Protein AF-A0A251X3G8-F1 (afdb_monomer_lite)

Structure (mmCIF, N/CA/C/O backbone):
data_AF-A0A251X3G8-F1
#
_entry.id   AF-A0A251X3G8-F1
#
loop_
_atom_site.group_PDB
_atom_site.id
_atom_site.type_symbol
_atom_site.label_atom_id
_atom_site.label_alt_id
_atom_site.label_comp_id
_atom_site.label_asym_id
_atom_site.label_entity_id
_atom_site.label_seq_id
_atom_site.pdbx_PDB_ins_code
_atom_site.Cartn_x
_atom_site.Cartn_y
_atom_site.Cartn_z
_atom_site.occupancy
_atom_site.B_iso_or_equiv
_atom_site.auth_seq_id
_atom_site.auth_comp_id
_atom_site.auth_asym_id
_atom_site.auth_atom_id
_atom_site.pdbx_PDB_model_num
ATOM 1 N N . MET A 1 1 ? -28.192 14.149 19.653 1.00 46.62 1 MET A N 1
ATOM 2 C CA . MET A 1 1 ? -27.818 12.976 18.834 1.00 46.62 1 MET A CA 1
ATOM 3 C C . MET A 1 1 ? -26.310 12.870 18.850 1.00 46.62 1 MET A C 1
ATOM 5 O O . MET A 1 1 ? -25.638 13.743 18.317 1.00 46.62 1 MET A O 1
ATOM 9 N N . GLU A 1 2 ? -25.787 11.869 19.544 1.00 50.50 2 GLU A N 1
ATOM 10 C CA . GLU A 1 2 ? -24.354 11.599 19.616 1.00 50.50 2 GLU A CA 1
ATOM 11 C C . GLU A 1 2 ? -23.895 11.101 18.236 1.00 50.50 2 GLU A C 1
ATOM 13 O O . GLU A 1 2 ? -24.446 10.133 17.710 1.00 50.50 2 GLU A O 1
ATOM 18 N N . LYS A 1 3 ? -22.961 11.806 17.583 1.00 61.75 3 LYS A N 1
ATOM 19 C CA . LYS A 1 3 ? -22.391 11.337 16.313 1.00 61.75 3 LYS A CA 1
ATOM 20 C C . LYS A 1 3 ? -21.598 10.069 16.618 1.00 61.75 3 LYS A C 1
ATOM 22 O O . LYS A 1 3 ? -20.499 10.156 17.158 1.00 61.75 3 LYS A O 1
ATOM 27 N N . THR A 1 4 ? -22.133 8.902 16.266 1.00 71.25 4 THR A N 1
ATOM 28 C CA . THR A 1 4 ? -21.383 7.644 16.323 1.00 71.25 4 THR A CA 1
ATOM 29 C C . THR A 1 4 ? -20.088 7.806 15.539 1.00 71.25 4 THR A C 1
ATOM 31 O O . THR A 1 4 ? -20.107 8.083 14.336 1.00 71.25 4 THR A O 1
ATOM 34 N N . LYS A 1 5 ? -18.957 7.679 16.238 1.00 82.25 5 LYS A N 1
ATOM 35 C CA . LYS A 1 5 ? -17.623 7.793 15.650 1.00 82.25 5 LYS A CA 1
ATOM 36 C C . LYS A 1 5 ? -17.484 6.733 14.557 1.00 82.25 5 LYS A C 1
ATOM 38 O O . LYS A 1 5 ? -17.634 5.541 14.813 1.00 82.25 5 LYS A O 1
ATOM 43 N N . ARG A 1 6 ? -17.238 7.175 13.324 1.00 87.81 6 ARG A N 1
ATOM 44 C CA . ARG A 1 6 ? -17.075 6.287 12.167 1.00 87.81 6 ARG A CA 1
ATOM 45 C C . ARG A 1 6 ? -15.857 5.382 12.379 1.00 87.81 6 ARG A C 1
ATOM 47 O O . ARG A 1 6 ? -14.799 5.879 12.764 1.00 87.81 6 ARG A O 1
ATOM 54 N N . LYS A 1 7 ? -16.008 4.074 12.135 1.00 94.06 7 LYS A N 1
ATOM 55 C CA . LYS A 1 7 ? -14.902 3.107 12.227 1.00 94.06 7 LYS A CA 1
ATOM 56 C C . LYS A 1 7 ? -13.814 3.461 11.204 1.00 94.06 7 LYS A C 1
ATOM 58 O O . LYS A 1 7 ? -14.130 3.755 10.051 1.00 94.06 7 LYS A O 1
ATOM 63 N N . ILE A 1 8 ? -12.558 3.403 11.642 1.00 94.69 8 ILE A N 1
ATOM 64 C CA . ILE A 1 8 ? -11.366 3.474 10.792 1.00 94.69 8 ILE A CA 1
ATOM 65 C C . ILE A 1 8 ? -10.779 2.064 10.741 1.00 94.69 8 ILE A C 1
ATOM 67 O O . ILE A 1 8 ? -10.570 1.459 11.793 1.00 94.69 8 ILE A O 1
ATOM 71 N N . TYR A 1 9 ? -10.584 1.528 9.539 1.00 96.50 9 TYR A N 1
ATOM 72 C CA . TYR A 1 9 ? -9.976 0.214 9.332 1.00 96.50 9 TYR A CA 1
ATOM 73 C C . TYR A 1 9 ? -8.463 0.347 9.212 1.00 96.50 9 TYR A C 1
ATOM 75 O O . TYR A 1 9 ? -7.980 1.248 8.534 1.00 96.50 9 TYR A O 1
ATOM 83 N N . LYS A 1 10 ? -7.714 -0.565 9.822 1.00 95.69 10 LYS A N 1
ATOM 84 C CA . LYS A 1 10 ? -6.250 -0.553 9.820 1.00 95.69 10 LYS A CA 1
ATOM 85 C C . LYS A 1 10 ? -5.711 -1.625 8.886 1.00 95.69 10 LYS A C 1
ATOM 87 O O . LYS A 1 10 ? -5.880 -2.813 9.145 1.00 95.69 10 LYS A O 1
ATOM 92 N N . ILE A 1 11 ? -5.057 -1.219 7.805 1.00 96.31 11 ILE A N 1
ATOM 93 C CA . ILE A 1 11 ? -4.521 -2.128 6.792 1.00 96.31 11 ILE A CA 1
ATOM 94 C C . ILE A 1 11 ? -2.999 -2.046 6.775 1.00 96.31 11 ILE A C 1
ATOM 96 O O . ILE A 1 11 ? -2.424 -0.981 6.566 1.00 96.31 11 ILE A O 1
ATOM 100 N N . GLY A 1 12 ? -2.333 -3.183 6.957 1.00 93.94 12 GLY A N 1
ATOM 101 C CA . GLY A 1 12 ? -0.881 -3.264 6.823 1.00 93.94 12 GLY A CA 1
ATOM 102 C C . GLY A 1 12 ? -0.467 -3.489 5.374 1.00 93.94 12 GLY A C 1
ATOM 103 O O . GLY A 1 12 ? -0.918 -4.448 4.747 1.00 93.94 12 GLY A O 1
ATOM 104 N N . LEU A 1 13 ? 0.410 -2.632 4.855 1.00 94.25 13 LEU A N 1
ATOM 105 C CA . LEU A 1 13 ? 0.997 -2.746 3.526 1.00 94.25 13 LEU A CA 1
ATOM 106 C C . LEU A 1 13 ? 2.356 -3.442 3.606 1.00 94.25 13 LEU A C 1
ATOM 108 O O . LEU A 1 13 ? 3.315 -2.887 4.136 1.00 94.25 13 LEU A O 1
ATOM 112 N N . PHE A 1 14 ? 2.454 -4.641 3.041 1.00 90.44 14 PHE A N 1
ATOM 113 C CA . PHE A 1 14 ? 3.667 -5.455 3.052 1.00 90.44 14 PHE A CA 1
ATOM 114 C C . PHE A 1 14 ? 4.196 -5.685 1.646 1.00 90.44 14 PHE A C 1
ATOM 116 O O . PHE A 1 14 ? 3.456 -5.723 0.670 1.00 90.44 14 PHE A O 1
ATOM 123 N N . GLY A 1 15 ? 5.501 -5.887 1.534 1.00 88.94 15 GLY A N 1
ATOM 124 C CA . GLY A 1 15 ? 6.150 -6.215 0.273 1.00 88.94 15 GLY A CA 1
ATOM 125 C C . GLY A 1 15 ? 7.640 -5.943 0.352 1.00 88.94 15 GLY A C 1
ATOM 126 O O . GLY A 1 15 ? 8.086 -5.098 1.131 1.00 88.94 15 GLY A O 1
ATOM 127 N N . TYR A 1 16 ? 8.420 -6.646 -0.462 1.00 86.56 16 TYR A N 1
ATOM 128 C CA . TYR A 1 16 ? 9.868 -6.459 -0.500 1.00 86.56 16 TYR A CA 1
ATOM 129 C C . TYR A 1 16 ? 10.259 -5.042 -0.931 1.00 86.56 16 TYR A C 1
ATOM 131 O O . TYR A 1 16 ? 9.455 -4.271 -1.466 1.00 86.56 16 TYR A O 1
ATOM 139 N N . SER A 1 17 ? 11.518 -4.681 -0.676 1.00 84.19 17 SER A N 1
ATOM 140 C CA . SER A 1 17 ? 12.082 -3.468 -1.266 1.00 84.19 17 SER A CA 1
ATOM 141 C C . SER A 1 17 ? 11.954 -3.531 -2.789 1.00 84.19 17 SER A C 1
ATOM 143 O O . SER A 1 17 ? 12.119 -4.593 -3.387 1.00 84.19 17 SER A O 1
ATOM 145 N N . GLY A 1 18 ? 11.592 -2.405 -3.397 1.00 84.94 18 GLY A N 1
ATOM 146 C CA . GLY A 1 18 ? 11.339 -2.320 -4.831 1.00 84.94 18 GLY A CA 1
ATOM 147 C C . GLY A 1 18 ? 9.928 -2.712 -5.269 1.00 84.94 18 GLY A C 1
ATOM 148 O O . GLY A 1 18 ? 9.552 -2.301 -6.361 1.00 84.94 18 GLY A O 1
ATOM 149 N N . SER A 1 19 ? 9.093 -3.366 -4.446 1.00 88.00 19 SER A N 1
ATOM 150 C CA . SER A 1 19 ? 7.778 -3.873 -4.897 1.00 88.00 19 SER A CA 1
ATOM 151 C C . SER A 1 19 ? 6.750 -2.801 -5.288 1.00 88.00 19 SER A C 1
ATOM 153 O O . SER A 1 19 ? 5.670 -3.122 -5.782 1.00 88.00 19 SER A O 1
ATOM 155 N N . GLY A 1 20 ? 7.088 -1.522 -5.106 1.00 89.38 20 GLY A N 1
ATOM 156 C CA . GLY A 1 20 ? 6.273 -0.373 -5.495 1.00 89.38 20 GLY A CA 1
ATOM 157 C C . GLY A 1 20 ? 5.273 0.086 -4.434 1.00 89.38 20 GLY A C 1
ATOM 158 O O . GLY A 1 20 ? 4.323 0.776 -4.782 1.00 89.38 20 GLY A O 1
ATOM 159 N N . LYS A 1 21 ? 5.486 -0.257 -3.153 1.00 91.12 21 LYS A N 1
ATOM 160 C CA . LYS A 1 21 ? 4.671 0.233 -2.019 1.00 91.12 21 LYS A CA 1
ATOM 161 C C . LYS A 1 21 ? 4.553 1.753 -2.024 1.00 91.12 21 LYS A C 1
ATOM 163 O O . LYS A 1 21 ? 3.449 2.280 -2.112 1.00 91.12 21 LYS A O 1
ATOM 168 N N . SER A 1 22 ? 5.704 2.426 -2.040 1.00 90.31 22 SER A N 1
ATOM 169 C CA . SER A 1 22 ? 5.804 3.880 -2.111 1.00 90.31 22 SER A CA 1
ATOM 170 C C . SER A 1 22 ? 5.028 4.426 -3.309 1.00 90.31 22 SER A C 1
ATOM 172 O O . SER A 1 22 ? 4.178 5.285 -3.133 1.00 90.31 22 SER A O 1
ATOM 174 N N . CYS A 1 23 ? 5.210 3.850 -4.502 1.00 90.06 23 CYS A N 1
ATOM 175 C CA . CYS A 1 23 ? 4.489 4.270 -5.704 1.00 90.06 23 CYS A CA 1
ATOM 176 C C . CYS A 1 23 ? 2.966 4.112 -5.582 1.00 90.06 23 CYS A C 1
ATOM 178 O O . CYS A 1 23 ? 2.247 5.010 -6.002 1.00 90.06 23 CYS A O 1
ATOM 180 N N . ILE A 1 24 ? 2.459 3.009 -5.013 1.00 90.19 24 ILE A N 1
ATOM 181 C CA . ILE A 1 24 ? 1.011 2.808 -4.826 1.00 90.19 24 ILE A CA 1
ATOM 182 C C . ILE A 1 24 ? 0.440 3.822 -3.834 1.00 90.19 24 ILE A C 1
ATOM 184 O O . ILE A 1 24 ? -0.589 4.428 -4.124 1.00 90.19 24 ILE A O 1
ATOM 188 N N . LEU A 1 25 ? 1.104 4.029 -2.696 1.00 92.69 25 LEU A N 1
ATOM 189 C CA . LEU A 1 25 ? 0.686 5.013 -1.694 1.00 92.69 25 LEU A CA 1
ATOM 190 C C . LEU A 1 25 ? 0.661 6.420 -2.292 1.00 92.69 25 LEU A C 1
ATOM 192 O O . LEU A 1 25 ? -0.360 7.100 -2.236 1.00 92.69 25 LEU A O 1
ATOM 196 N N . THR A 1 26 ? 1.750 6.824 -2.949 1.00 91.38 26 THR A N 1
ATOM 197 C CA . THR A 1 26 ? 1.830 8.113 -3.639 1.00 91.38 26 THR A CA 1
ATOM 198 C C . THR A 1 26 ? 0.736 8.244 -4.678 1.00 91.38 26 THR A C 1
ATOM 200 O O . THR A 1 26 ? 0.026 9.245 -4.681 1.00 91.38 26 THR A O 1
ATOM 203 N N . ALA A 1 27 ? 0.534 7.218 -5.506 1.00 88.69 27 ALA A N 1
ATOM 204 C CA . ALA A 1 27 ? -0.517 7.241 -6.500 1.00 88.69 27 ALA A CA 1
ATOM 205 C C . ALA A 1 27 ? -1.873 7.488 -5.832 1.00 88.69 27 ALA A C 1
ATOM 207 O O . ALA A 1 27 ? -2.634 8.303 -6.350 1.00 88.69 27 ALA A O 1
ATOM 208 N N . LEU A 1 28 ? -2.214 6.768 -4.755 1.00 90.62 28 LEU A N 1
ATOM 209 C CA . LEU A 1 28 ? -3.504 6.904 -4.061 1.00 90.62 28 LEU A CA 1
ATOM 210 C C . LEU A 1 28 ? -3.708 8.312 -3.488 1.00 90.62 28 LEU A C 1
ATOM 212 O O . LEU A 1 28 ? -4.844 8.769 -3.416 1.00 90.62 28 LEU A O 1
ATOM 216 N N . GLY A 1 29 ? -2.623 8.993 -3.114 1.00 90.81 29 GLY A N 1
ATOM 217 C CA . GLY A 1 29 ? -2.649 10.374 -2.632 1.00 90.81 29 GLY A CA 1
ATOM 218 C C . GLY A 1 29 ? -2.746 11.446 -3.714 1.00 90.81 29 GLY A C 1
ATOM 219 O O . GLY A 1 29 ? -3.070 12.591 -3.405 1.00 90.81 29 GLY A O 1
ATOM 220 N N . MET A 1 30 ? -2.480 11.109 -4.977 1.00 89.94 30 MET A N 1
ATOM 221 C CA . MET A 1 30 ? -2.533 12.079 -6.071 1.00 89.94 30 MET A CA 1
ATOM 222 C C . MET A 1 30 ? -3.977 12.416 -6.476 1.00 89.94 30 MET A C 1
ATOM 224 O O . MET A 1 30 ? -4.846 11.541 -6.447 1.00 89.94 30 MET A O 1
ATOM 228 N N . PRO A 1 31 ? -4.240 13.657 -6.937 1.00 83.50 31 PRO A N 1
ATOM 229 C CA . PRO A 1 31 ? -5.527 14.032 -7.508 1.00 83.50 31 PRO A CA 1
ATOM 230 C C . PRO A 1 31 ? -5.926 13.134 -8.682 1.00 83.50 31 PRO A C 1
ATOM 232 O O . PRO A 1 31 ? -5.143 12.875 -9.602 1.00 83.50 31 PRO A O 1
ATOM 235 N N . ARG A 1 32 ? -7.179 12.689 -8.648 1.00 78.00 32 ARG A N 1
ATOM 236 C CA . ARG A 1 32 ? -7.741 11.640 -9.497 1.00 78.00 32 ARG A CA 1
ATOM 237 C C . ARG A 1 32 ? -9.183 11.993 -9.859 1.00 78.00 32 ARG A C 1
ATOM 239 O O . ARG A 1 32 ? -9.950 12.428 -9.006 1.00 78.00 32 ARG A O 1
ATOM 246 N N . ARG A 1 33 ? -9.568 11.793 -11.116 1.00 74.75 33 ARG A N 1
ATOM 247 C CA . ARG A 1 33 ? -10.969 11.688 -11.546 1.00 74.75 33 ARG A CA 1
ATOM 248 C C . ARG A 1 33 ? -11.571 10.410 -10.952 1.00 74.75 33 ARG A C 1
ATOM 250 O O . ARG A 1 33 ? -10.839 9.461 -10.695 1.00 74.75 33 ARG A O 1
ATOM 257 N N . PRO A 1 34 ? -12.885 10.353 -10.725 1.00 70.25 34 PRO A N 1
ATOM 258 C CA . PRO A 1 34 ? -13.535 9.129 -10.270 1.00 70.25 34 PRO A CA 1
ATOM 259 C C . PRO A 1 34 ? -13.283 7.960 -11.229 1.00 70.25 34 PRO A C 1
ATOM 261 O O . PRO A 1 34 ? -13.205 8.161 -12.443 1.00 70.25 34 PRO A O 1
ATOM 264 N N . SER A 1 35 ? -13.180 6.739 -10.694 1.00 78.44 35 SER A N 1
ATOM 265 C CA . SER A 1 35 ? -13.157 5.540 -11.537 1.00 78.44 35 SER A CA 1
ATOM 266 C C . SER A 1 35 ? -14.422 5.480 -12.392 1.00 78.44 35 SER A C 1
ATOM 268 O O . SER A 1 35 ? -15.498 5.776 -11.865 1.00 78.44 35 SER A O 1
ATOM 270 N N . PRO A 1 36 ? -14.353 5.016 -13.656 1.00 79.19 36 PRO A N 1
ATOM 271 C CA . PRO A 1 36 ? -15.551 4.685 -14.429 1.00 79.19 36 PRO A CA 1
ATOM 272 C C . PRO A 1 36 ? -16.485 3.714 -13.690 1.00 79.19 36 PRO A C 1
ATOM 274 O O . PRO A 1 36 ? -17.691 3.728 -13.901 1.00 79.19 36 PRO A O 1
ATOM 277 N N . SER A 1 37 ? -15.933 2.897 -12.787 1.00 83.12 37 SER A N 1
ATOM 278 C CA . SER A 1 37 ? -16.684 1.979 -11.927 1.00 83.12 37 SER A CA 1
ATOM 279 C C . SER A 1 37 ? -17.278 2.631 -10.668 1.00 83.12 37 SER A C 1
ATOM 281 O O . SER A 1 37 ? -17.736 1.917 -9.783 1.00 83.12 37 SER A O 1
ATOM 283 N N . GLY A 1 38 ? -17.202 3.958 -10.521 1.00 84.75 38 GLY A N 1
ATOM 284 C CA . GLY A 1 38 ? -17.688 4.694 -9.347 1.00 84.75 38 GLY A CA 1
ATOM 285 C C . GLY A 1 38 ? -16.850 4.517 -8.074 1.00 84.75 38 GLY A C 1
ATOM 286 O O . GLY A 1 38 ? -17.234 5.009 -7.018 1.00 84.75 38 GLY A O 1
ATOM 287 N N . LEU A 1 39 ? -15.705 3.832 -8.154 1.00 87.94 39 LEU A N 1
ATOM 288 C CA . LEU A 1 39 ? -14.755 3.717 -7.046 1.00 87.94 39 LEU A CA 1
ATOM 289 C C . LEU A 1 39 ? -13.944 5.008 -6.887 1.00 87.94 39 LEU A C 1
ATOM 291 O O . LEU A 1 39 ? -13.497 5.602 -7.875 1.00 87.94 39 LEU A O 1
ATOM 295 N N . SER A 1 40 ? -13.699 5.410 -5.643 1.00 89.69 40 SER A N 1
ATOM 296 C CA . SER A 1 40 ? -12.853 6.562 -5.324 1.00 89.69 40 SER A CA 1
ATOM 297 C C . SER A 1 40 ? -11.875 6.247 -4.197 1.00 89.69 40 SER A C 1
ATOM 299 O O . SER A 1 40 ? -12.119 5.382 -3.358 1.00 89.69 40 SER A O 1
ATOM 301 N N . ALA A 1 41 ? -10.753 6.958 -4.203 1.00 91.25 41 ALA A N 1
ATOM 302 C CA . ALA A 1 41 ? -9.793 6.994 -3.114 1.00 91.25 41 ALA A CA 1
ATOM 303 C C . ALA A 1 41 ? -9.395 8.456 -2.924 1.00 91.25 41 ALA A C 1
ATOM 305 O O . ALA A 1 41 ? -8.937 9.097 -3.870 1.00 91.25 41 ALA A O 1
ATOM 306 N N . LEU A 1 42 ? -9.620 8.979 -1.726 1.00 92.00 42 LEU A N 1
ATOM 307 C CA . LEU A 1 42 ? -9.276 10.336 -1.343 1.00 92.00 42 LEU A CA 1
ATOM 308 C C . LEU A 1 42 ? -8.318 10.265 -0.166 1.00 92.00 42 LEU A C 1
ATOM 310 O O . LEU A 1 42 ? -8.671 9.764 0.898 1.00 92.00 42 LEU A O 1
ATOM 314 N N . TRP A 1 43 ? -7.111 10.780 -0.345 1.00 93.69 43 TRP A N 1
ATOM 315 C CA . TRP A 1 43 ? -6.226 11.009 0.785 1.00 93.69 43 TRP A CA 1
ATOM 316 C C . TRP A 1 43 ? -6.777 12.146 1.644 1.00 93.69 43 TRP A C 1
ATOM 318 O O . TRP A 1 43 ? -7.101 13.221 1.133 1.00 93.69 43 TRP A O 1
ATOM 328 N N . LEU A 1 44 ? -6.947 11.886 2.939 1.00 90.12 44 LEU A N 1
ATOM 329 C CA . LEU A 1 44 ? -7.598 12.831 3.833 1.00 90.12 44 LEU A CA 1
ATOM 330 C C . LEU A 1 44 ? -6.575 13.792 4.450 1.00 90.12 44 LEU A C 1
ATOM 332 O O . LEU A 1 44 ? -5.535 13.354 4.949 1.00 90.12 44 LEU A O 1
ATOM 336 N N . PRO A 1 45 ? -6.865 15.107 4.473 1.00 70.75 45 PRO A N 1
ATOM 337 C CA . PRO A 1 45 ? -6.055 16.042 5.231 1.00 70.75 45 PRO A CA 1
ATOM 338 C C . PRO A 1 45 ? -6.191 15.732 6.725 1.00 70.75 45 PRO A C 1
ATOM 340 O O . PRO A 1 45 ? -7.277 15.427 7.217 1.00 70.75 45 PRO A O 1
ATOM 343 N N . MET A 1 46 ? -5.076 15.825 7.447 1.00 74.69 46 MET A N 1
ATOM 344 C CA . MET A 1 46 ? -5.049 15.585 8.889 1.00 74.69 46 MET A CA 1
ATOM 345 C C . MET A 1 46 ? -6.023 16.531 9.605 1.00 74.69 46 MET A C 1
ATOM 347 O O . MET A 1 46 ? -5.995 17.739 9.360 1.00 74.69 46 MET A O 1
ATOM 351 N N . GLY A 1 47 ? -6.871 15.977 10.477 1.00 67.44 47 GLY A N 1
ATOM 352 C CA . GLY A 1 47 ? -7.717 16.760 11.383 1.00 67.44 47 GLY A CA 1
ATOM 353 C C . GLY A 1 47 ? -6.907 17.445 12.490 1.00 67.44 47 GLY A C 1
ATOM 354 O O . GLY A 1 47 ? -5.680 17.513 12.424 1.00 67.44 47 GLY A O 1
ATOM 355 N N . GLU A 1 48 ? -7.580 17.935 13.534 1.00 67.50 48 GLU A N 1
ATOM 356 C CA . GLU A 1 48 ? -6.892 18.390 14.748 1.00 67.50 48 GLU A CA 1
ATOM 357 C C . GLU A 1 48 ? -6.131 17.216 15.367 1.00 67.50 48 GLU A C 1
ATOM 359 O O . GLU A 1 48 ? -6.717 16.245 15.845 1.00 67.50 48 GLU A O 1
ATOM 364 N N . LEU A 1 49 ? -4.806 17.289 15.290 1.00 70.75 49 LEU A N 1
ATOM 365 C CA . LEU A 1 49 ? -3.928 16.248 15.785 1.00 70.75 49 LEU A CA 1
ATOM 366 C C . LEU A 1 49 ? -3.534 16.550 17.222 1.00 70.75 49 LEU A C 1
ATOM 368 O O . LEU A 1 49 ? -2.966 17.604 17.513 1.00 70.75 49 LEU A O 1
ATOM 372 N N . ASP A 1 50 ? -3.776 15.583 18.095 1.00 79.56 50 ASP A N 1
ATOM 373 C CA . ASP A 1 50 ? -3.182 15.557 19.421 1.00 79.56 50 ASP A CA 1
ATOM 374 C C . ASP A 1 50 ? -1.670 15.248 19.346 1.00 79.56 50 ASP A C 1
ATOM 376 O O . ASP A 1 50 ? -1.084 15.032 18.279 1.00 79.56 50 ASP A O 1
ATOM 380 N N . ASN A 1 51 ? -1.013 15.227 20.504 1.00 80.31 51 ASN A N 1
ATOM 381 C CA . ASN A 1 51 ? 0.395 14.838 20.616 1.00 80.31 51 ASN A CA 1
ATOM 382 C C . ASN A 1 51 ? 0.581 13.311 20.723 1.00 80.31 51 ASN A C 1
ATOM 384 O O . ASN A 1 51 ? 1.602 12.857 21.241 1.00 80.31 51 ASN A O 1
ATOM 388 N N . SER A 1 52 ? -0.389 12.506 20.271 1.00 87.62 52 SER A N 1
ATOM 389 C CA . SER A 1 52 ? -0.255 11.048 20.293 1.00 87.62 52 SER A CA 1
ATOM 390 C C . SER A 1 52 ? 0.785 10.559 19.282 1.00 87.62 52 SER A C 1
ATOM 392 O O . SER A 1 52 ? 1.077 11.199 18.268 1.00 87.62 52 SER A O 1
ATOM 394 N N . GLU A 1 53 ? 1.336 9.372 19.536 1.00 86.94 53 GLU A N 1
ATOM 395 C CA . GLU A 1 53 ? 2.265 8.717 18.614 1.00 86.94 53 GLU A CA 1
ATOM 396 C C . GLU A 1 53 ? 1.635 8.499 17.228 1.00 86.94 53 GLU A C 1
ATOM 398 O O . GLU A 1 53 ? 2.280 8.730 16.207 1.00 86.94 53 GLU A O 1
ATOM 403 N N . HIS A 1 54 ? 0.355 8.125 17.189 1.00 87.12 54 HIS A N 1
ATOM 404 C CA . HIS A 1 54 ? -0.403 7.953 15.952 1.00 87.12 54 HIS A CA 1
ATOM 405 C C . HIS A 1 54 ? -0.469 9.259 15.145 1.00 87.12 54 HIS A C 1
ATOM 407 O O . HIS A 1 54 ? -0.133 9.274 13.961 1.00 87.12 54 HIS A O 1
ATOM 413 N N . SER A 1 55 ? -0.797 10.373 15.804 1.00 88.56 55 SER A N 1
ATOM 414 C CA . SER A 1 55 ? -0.802 11.707 15.199 1.00 88.56 55 SER A CA 1
ATOM 415 C C . SER A 1 55 ? 0.570 12.127 14.668 1.00 88.56 55 SER A C 1
ATOM 417 O O . SER A 1 55 ? 0.667 12.719 13.593 1.00 88.56 55 SER A O 1
ATOM 419 N N . ASN A 1 56 ? 1.651 11.796 15.376 1.00 89.00 56 ASN A N 1
ATOM 420 C CA . ASN A 1 56 ? 3.010 12.080 14.908 1.00 89.00 56 ASN A CA 1
ATOM 421 C C . ASN A 1 56 ? 3.376 11.252 13.666 1.00 89.00 56 ASN A C 1
ATOM 423 O O . ASN A 1 56 ? 3.958 11.790 12.723 1.00 89.00 56 ASN A O 1
ATOM 427 N N . ARG A 1 57 ? 2.977 9.975 13.619 1.00 90.31 57 ARG A N 1
ATOM 428 C CA . ARG A 1 57 ? 3.171 9.110 12.443 1.00 90.31 57 ARG A CA 1
ATOM 429 C C . ARG A 1 57 ? 2.355 9.575 11.235 1.00 90.31 57 ARG A C 1
ATOM 431 O O . ARG A 1 57 ? 2.868 9.526 10.120 1.00 90.31 57 ARG A O 1
ATOM 438 N N . LEU A 1 58 ? 1.138 10.083 11.448 1.00 90.38 58 LEU A N 1
ATOM 439 C CA . LEU A 1 58 ? 0.331 10.728 10.404 1.00 90.38 58 LEU A CA 1
ATOM 440 C C . LEU A 1 58 ? 1.007 12.001 9.867 1.00 90.38 58 LEU A C 1
ATOM 442 O O . LEU A 1 58 ? 1.094 12.172 8.652 1.00 90.38 58 LEU A O 1
ATOM 446 N N . LYS A 1 59 ? 1.545 12.867 10.745 1.00 90.31 59 LYS A N 1
ATOM 447 C CA . LYS A 1 59 ? 2.301 14.077 10.341 1.00 90.31 59 LYS A CA 1
ATOM 448 C C . LYS A 1 59 ? 3.495 13.725 9.467 1.00 90.31 59 LYS A C 1
ATOM 450 O O . LYS A 1 59 ? 3.679 14.331 8.412 1.00 90.31 59 LYS A O 1
ATOM 455 N N . ALA A 1 60 ? 4.278 12.740 9.896 1.00 90.31 60 ALA A N 1
ATOM 456 C CA . ALA A 1 60 ? 5.442 12.282 9.154 1.00 90.31 60 ALA A CA 1
ATOM 457 C C . ALA A 1 60 ? 5.039 11.646 7.811 1.00 90.31 60 ALA A C 1
ATOM 459 O O . ALA A 1 60 ? 5.601 11.992 6.774 1.00 90.31 60 ALA A O 1
ATOM 460 N N . GLY A 1 61 ? 4.002 10.799 7.811 1.00 91.12 61 GLY A N 1
ATOM 461 C CA . GLY A 1 61 ? 3.444 10.197 6.600 1.00 91.12 61 GLY A CA 1
ATOM 462 C C . GLY A 1 61 ? 2.958 11.243 5.599 1.00 91.12 61 GLY A C 1
ATOM 463 O O . GLY A 1 61 ? 3.283 11.153 4.419 1.00 91.12 61 GLY A O 1
ATOM 464 N N . LYS A 1 62 ? 2.266 12.294 6.058 1.00 91.69 62 LYS A N 1
ATOM 465 C CA . LYS A 1 62 ? 1.848 13.420 5.212 1.00 91.69 62 LYS A CA 1
ATOM 466 C C . LYS A 1 62 ? 3.035 14.101 4.533 1.00 91.69 62 LYS A C 1
ATOM 468 O O . LYS A 1 62 ? 3.027 14.243 3.315 1.00 91.69 62 LYS A O 1
ATOM 473 N N . GLN A 1 63 ? 4.041 14.507 5.308 1.00 91.69 63 GLN A N 1
ATOM 474 C CA . GLN A 1 63 ? 5.222 15.194 4.772 1.00 91.69 63 GLN A CA 1
ATOM 475 C C . GLN A 1 63 ? 5.948 14.326 3.742 1.00 91.69 63 GLN A C 1
ATOM 477 O O . GLN A 1 63 ? 6.330 14.801 2.671 1.00 91.69 63 GLN A O 1
ATOM 482 N N . TRP A 1 64 ? 6.093 13.035 4.048 1.00 92.62 64 TRP A N 1
ATOM 483 C CA . TRP A 1 64 ? 6.681 12.075 3.129 1.00 92.62 64 TRP A CA 1
ATOM 484 C C . TRP A 1 64 ? 5.846 11.933 1.847 1.00 92.62 64 TRP A C 1
ATOM 486 O O . TRP A 1 64 ? 6.403 11.966 0.749 1.00 92.62 64 TRP A O 1
ATOM 496 N N . LEU A 1 65 ? 4.514 11.840 1.958 1.00 92.75 65 LEU A N 1
ATOM 497 C CA . LEU A 1 65 ? 3.623 11.678 0.808 1.00 92.75 65 LEU A CA 1
ATOM 498 C C . LEU A 1 65 ? 3.642 12.904 -0.104 1.00 92.75 65 LEU A C 1
ATOM 500 O O . LEU A 1 65 ? 3.733 12.749 -1.315 1.00 92.75 65 LEU A O 1
ATOM 504 N N . GLU A 1 66 ? 3.610 14.115 0.454 1.00 93.12 66 GLU A N 1
ATOM 505 C CA . GLU A 1 66 ? 3.695 15.367 -0.312 1.00 93.12 66 GLU A CA 1
ATOM 506 C C . GLU A 1 66 ? 5.017 15.460 -1.088 1.00 93.12 66 GLU A C 1
ATOM 508 O O . GLU A 1 66 ? 5.034 15.814 -2.274 1.00 93.12 66 GLU A O 1
ATOM 513 N N . ALA A 1 67 ? 6.127 15.071 -0.455 1.00 92.88 67 ALA A N 1
ATOM 514 C CA . ALA A 1 67 ? 7.428 15.000 -1.111 1.00 92.88 67 ALA A CA 1
ATOM 515 C C . ALA A 1 67 ? 7.456 13.935 -2.220 1.00 92.88 67 ALA A C 1
ATOM 517 O O . ALA A 1 67 ? 7.991 14.184 -3.302 1.00 92.88 67 ALA A O 1
ATOM 518 N N . ALA A 1 68 ? 6.856 12.767 -1.981 1.00 92.06 68 ALA A N 1
ATOM 519 C CA . ALA A 1 68 ? 6.765 11.693 -2.964 1.00 92.06 68 ALA A CA 1
ATOM 520 C C . ALA A 1 68 ? 5.883 12.083 -4.163 1.00 92.06 68 ALA A C 1
ATOM 522 O O . ALA A 1 68 ? 6.273 11.851 -5.306 1.00 92.06 68 ALA A O 1
ATOM 523 N N . ILE A 1 69 ? 4.739 12.736 -3.926 1.00 91.75 69 ILE A N 1
ATOM 524 C CA . ILE A 1 69 ? 3.862 13.276 -4.977 1.00 91.75 69 ILE A CA 1
ATOM 525 C C . ILE A 1 69 ? 4.633 14.288 -5.820 1.00 91.75 69 ILE A C 1
ATOM 527 O O . ILE A 1 69 ? 4.575 14.237 -7.047 1.00 91.75 69 ILE A O 1
ATOM 531 N N . THR A 1 70 ? 5.392 15.178 -5.177 1.00 91.69 70 THR A N 1
ATOM 532 C CA . THR A 1 70 ? 6.216 16.172 -5.875 1.00 91.69 70 THR A CA 1
ATOM 533 C C . THR A 1 70 ? 7.255 15.511 -6.784 1.00 91.69 70 THR A C 1
ATOM 535 O O . THR A 1 70 ? 7.457 15.975 -7.902 1.00 91.69 70 THR A O 1
ATOM 538 N N . GLN A 1 71 ? 7.892 14.427 -6.337 1.00 89.44 71 GLN A N 1
ATOM 539 C CA . GLN A 1 71 ? 8.880 13.687 -7.131 1.00 89.44 71 GLN A CA 1
ATOM 540 C C . GLN A 1 71 ? 8.245 12.950 -8.308 1.00 89.44 71 GLN A C 1
ATOM 542 O O . GLN A 1 71 ? 8.693 13.134 -9.437 1.00 89.44 71 GLN A O 1
ATOM 547 N N . ILE A 1 72 ? 7.148 12.214 -8.087 1.00 86.38 72 ILE A N 1
ATOM 548 C CA . ILE A 1 72 ? 6.419 11.577 -9.196 1.00 86.38 72 ILE A CA 1
ATOM 549 C C . ILE A 1 72 ? 5.968 12.636 -10.198 1.00 86.38 72 ILE A C 1
ATOM 551 O O . ILE A 1 72 ? 6.167 12.465 -11.387 1.00 86.38 72 ILE A O 1
ATOM 555 N N . THR A 1 73 ? 5.464 13.783 -9.742 1.00 85.25 73 THR A N 1
ATOM 556 C CA . THR A 1 73 ? 5.044 14.885 -10.629 1.00 85.25 73 THR A CA 1
ATOM 557 C C . THR A 1 73 ? 6.204 15.446 -11.472 1.00 85.25 73 THR A C 1
ATOM 559 O O . THR A 1 73 ? 5.975 16.089 -12.490 1.00 85.25 73 THR A O 1
ATOM 562 N N . LYS A 1 74 ? 7.461 15.198 -11.089 1.00 87.81 74 LYS A N 1
ATOM 563 C CA . LYS A 1 74 ? 8.664 15.552 -11.860 1.00 87.81 74 LYS A CA 1
ATOM 564 C C . LYS A 1 74 ? 9.202 14.397 -12.718 1.00 87.81 74 LYS A C 1
ATOM 566 O O . LYS A 1 74 ? 10.243 14.556 -13.348 1.00 87.81 74 LYS A O 1
ATOM 571 N N . GLY A 1 75 ? 8.526 13.248 -12.748 1.00 82.56 75 GLY A N 1
ATOM 572 C CA . GLY A 1 75 ? 9.003 12.027 -13.405 1.00 82.56 75 GLY A CA 1
ATOM 573 C C . GLY A 1 75 ? 10.085 11.280 -12.615 1.00 82.56 75 GLY A C 1
ATOM 574 O O . GLY A 1 75 ? 10.767 10.416 -13.167 1.00 82.56 75 GLY A O 1
ATOM 575 N N . GLU A 1 76 ? 10.267 11.605 -11.335 1.00 85.88 76 GLU A N 1
ATOM 576 C CA . GLU A 1 76 ? 11.266 10.999 -10.454 1.00 85.88 76 GLU A CA 1
ATOM 577 C C . GLU A 1 76 ? 10.656 9.850 -9.634 1.00 85.88 76 GLU A C 1
ATOM 579 O O . GLU A 1 76 ? 9.461 9.822 -9.328 1.00 85.88 76 GLU A O 1
ATOM 584 N N . VAL A 1 77 ? 11.486 8.874 -9.259 1.00 80.94 77 VAL A N 1
ATOM 585 C CA . VAL A 1 77 ? 11.070 7.762 -8.393 1.00 80.94 77 VAL A CA 1
ATOM 586 C C . VAL A 1 77 ? 11.133 8.223 -6.931 1.00 80.94 77 VAL A C 1
ATOM 588 O O . VAL A 1 77 ? 12.205 8.653 -6.506 1.00 80.94 77 VAL A O 1
ATOM 591 N N . PRO A 1 78 ? 10.048 8.095 -6.139 1.00 83.00 78 PRO A N 1
ATOM 592 C CA . PRO A 1 78 ? 10.069 8.446 -4.723 1.00 83.00 78 PRO A CA 1
ATOM 593 C C . PRO A 1 78 ? 11.157 7.701 -3.946 1.00 83.00 78 PRO A C 1
ATOM 595 O O . PRO A 1 78 ? 11.428 6.530 -4.245 1.00 83.00 78 PRO A O 1
ATOM 598 N N . PRO A 1 79 ? 11.735 8.317 -2.901 1.00 80.06 79 PRO A N 1
ATOM 599 C CA . PRO A 1 79 ? 12.715 7.652 -2.070 1.00 80.06 79 PRO A CA 1
ATOM 600 C C . PRO A 1 79 ? 12.057 6.476 -1.341 1.00 80.06 79 PRO A C 1
ATOM 602 O O . PRO A 1 79 ? 10.879 6.548 -0.972 1.00 80.06 79 PRO A O 1
ATOM 605 N N . PRO A 1 80 ? 12.805 5.392 -1.090 1.00 79.25 80 PRO A N 1
ATOM 606 C CA . PRO A 1 80 ? 12.312 4.317 -0.246 1.00 79.25 80 PRO A CA 1
ATOM 607 C C . PRO A 1 80 ? 12.041 4.834 1.173 1.00 79.25 80 PRO A C 1
ATOM 609 O O . PRO A 1 80 ? 12.794 5.652 1.703 1.00 79.25 80 PRO A O 1
ATOM 612 N N . THR A 1 81 ? 10.984 4.320 1.797 1.00 78.75 81 THR A N 1
ATOM 613 C CA . THR A 1 81 ? 10.693 4.523 3.220 1.00 78.75 81 THR A CA 1
ATOM 614 C C . THR A 1 81 ? 11.868 4.015 4.062 1.00 78.75 81 THR A C 1
ATOM 616 O O . THR A 1 81 ? 12.346 2.895 3.840 1.00 78.75 81 THR A O 1
ATOM 619 N N . ALA A 1 82 ? 12.362 4.824 5.005 1.00 74.75 82 ALA A N 1
ATOM 620 C CA . ALA A 1 82 ? 13.431 4.393 5.899 1.00 74.75 82 ALA A CA 1
ATOM 621 C C . ALA A 1 82 ? 12.942 3.266 6.823 1.00 74.75 82 ALA A C 1
ATOM 623 O O . ALA A 1 82 ? 11.763 3.147 7.137 1.00 74.75 82 ALA A O 1
ATOM 624 N N . ILE A 1 83 ? 13.864 2.416 7.266 1.00 67.62 83 ILE A N 1
ATOM 625 C CA . ILE A 1 83 ? 13.553 1.187 8.017 1.00 67.62 83 ILE A CA 1
ATOM 626 C C . ILE A 1 83 ? 12.914 1.492 9.379 1.00 67.62 83 ILE A C 1
ATOM 628 O O . ILE A 1 83 ? 12.078 0.728 9.858 1.00 67.62 83 ILE A O 1
ATOM 632 N N . SER A 1 84 ? 13.312 2.603 9.997 1.00 65.19 84 SER A N 1
ATOM 633 C CA . SER A 1 84 ? 12.802 3.074 11.286 1.00 65.19 84 SER A CA 1
ATOM 634 C C . SER A 1 84 ? 11.390 3.644 11.216 1.00 65.19 84 SER A C 1
ATOM 636 O O . SER A 1 84 ? 10.750 3.802 12.255 1.00 65.19 84 SER A O 1
ATOM 638 N N . ASP A 1 85 ? 10.909 3.967 10.018 1.00 71.75 85 ASP A N 1
ATOM 639 C CA . ASP A 1 85 ? 9.748 4.824 9.864 1.00 71.75 85 ASP A CA 1
ATOM 640 C C . ASP A 1 85 ? 8.512 3.966 9.596 1.00 71.75 85 ASP A C 1
ATOM 642 O O . ASP A 1 85 ? 8.425 3.239 8.609 1.00 71.75 85 ASP A O 1
ATOM 646 N N . GLN A 1 86 ? 7.537 4.046 10.501 1.00 82.12 86 GLN A N 1
ATOM 647 C CA . GLN A 1 86 ? 6.207 3.472 10.306 1.00 82.12 86 GLN A CA 1
ATOM 648 C C . GLN A 1 86 ? 5.242 4.608 9.995 1.00 82.12 86 GLN A C 1
ATOM 650 O O . GLN A 1 86 ? 4.651 5.206 10.899 1.00 82.12 86 GLN A O 1
ATOM 655 N N . PHE A 1 87 ? 5.116 4.927 8.709 1.00 90.25 87 PHE A N 1
ATOM 656 C CA . PHE A 1 87 ? 4.170 5.935 8.254 1.00 90.25 87 PHE A CA 1
ATOM 657 C C . PHE A 1 87 ? 2.747 5.386 8.248 1.00 90.25 87 PHE A C 1
ATOM 659 O O . PHE A 1 87 ? 2.505 4.226 7.905 1.00 90.25 87 PHE A O 1
ATOM 666 N N . ILE A 1 88 ? 1.813 6.258 8.620 1.00 93.00 88 ILE A N 1
ATOM 667 C CA . ILE A 1 88 ? 0.379 6.006 8.533 1.00 93.00 88 ILE A CA 1
ATOM 668 C C . ILE A 1 88 ? -0.184 6.973 7.502 1.00 93.00 88 ILE A C 1
ATOM 670 O O . ILE A 1 88 ? 0.109 8.170 7.538 1.00 93.00 88 ILE A O 1
ATOM 674 N N . PHE A 1 89 ? -0.988 6.444 6.590 1.00 94.25 89 PHE A N 1
ATOM 675 C CA . PHE A 1 89 ? -1.654 7.213 5.551 1.00 94.25 89 PHE A CA 1
ATOM 676 C C . PHE A 1 89 ? -3.157 6.981 5.650 1.00 94.25 89 PHE A C 1
ATOM 678 O O . PHE A 1 89 ? -3.621 5.859 5.447 1.00 94.25 89 PHE A O 1
ATOM 685 N N . GLU A 1 90 ? -3.908 8.034 5.957 1.00 95.00 90 GLU A N 1
ATOM 686 C CA . GLU A 1 90 ? -5.358 7.944 6.090 1.00 95.00 90 GLU A CA 1
ATOM 687 C C . GLU A 1 90 ? -6.057 8.265 4.760 1.00 95.00 90 GLU A C 1
ATOM 689 O O . GLU A 1 90 ? -5.891 9.344 4.186 1.00 95.00 90 GLU A O 1
ATOM 694 N N . TYR A 1 91 ? -6.880 7.333 4.289 1.00 94.81 91 TYR A N 1
ATOM 695 C CA . TYR A 1 91 ? -7.663 7.462 3.065 1.00 94.81 91 TYR A CA 1
ATOM 696 C C . TYR A 1 91 ? -9.153 7.275 3.337 1.00 94.81 91 TYR A C 1
ATOM 698 O O . TYR A 1 91 ? -9.562 6.499 4.202 1.00 94.81 91 TYR A O 1
ATOM 706 N N . GLU A 1 92 ? -9.981 7.934 2.535 1.00 94.69 92 GLU A N 1
ATOM 707 C CA . GLU A 1 92 ? -11.383 7.592 2.354 1.00 94.69 92 GLU A CA 1
ATOM 708 C C . GLU A 1 92 ? -11.579 6.891 1.011 1.00 94.69 92 GLU A C 1
ATOM 710 O O . GLU 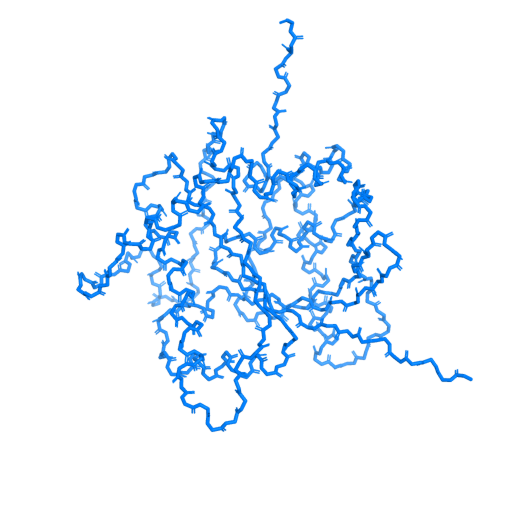A 1 92 ? -11.273 7.444 -0.043 1.00 94.69 92 GLU A O 1
ATOM 715 N N . PHE A 1 93 ? -12.121 5.677 1.051 1.00 93.38 93 PHE A N 1
ATOM 716 C CA . PHE A 1 93 ? -12.506 4.925 -0.137 1.00 93.38 93 PHE A CA 1
ATOM 717 C C . PHE A 1 93 ? -14.016 4.973 -0.329 1.00 93.38 93 PHE A C 1
ATOM 719 O O . PHE A 1 93 ? -14.756 4.684 0.610 1.00 93.38 93 PHE A O 1
ATOM 726 N N . GLY A 1 94 ? -14.470 5.311 -1.534 1.00 91.81 94 GLY A N 1
ATOM 727 C CA . GLY A 1 94 ? -15.884 5.319 -1.909 1.00 91.81 94 GLY A CA 1
ATOM 728 C C . GLY A 1 94 ? -16.257 4.148 -2.817 1.00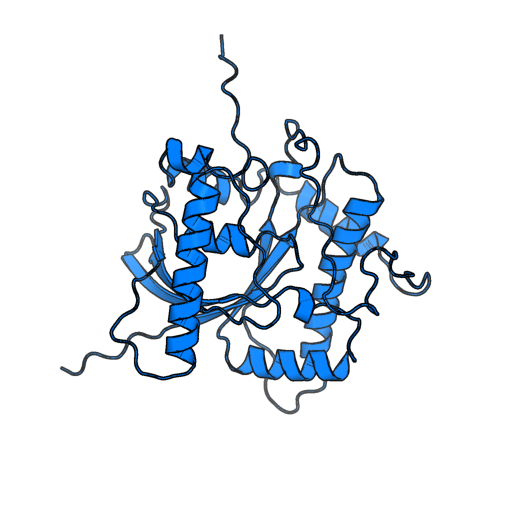 91.81 94 GLY A C 1
ATOM 729 O O . GLY A 1 94 ? -15.456 3.728 -3.655 1.00 91.81 94 GLY A O 1
ATOM 730 N N . THR A 1 95 ? -17.479 3.635 -2.659 1.00 91.81 95 THR A N 1
ATOM 731 C CA . THR A 1 95 ? -18.082 2.627 -3.544 1.00 91.81 95 THR A CA 1
ATOM 732 C C . THR A 1 95 ? -19.109 3.250 -4.488 1.00 91.81 95 THR A C 1
ATOM 734 O O . THR A 1 95 ? -19.681 4.294 -4.155 1.00 91.81 95 THR A O 1
ATOM 737 N N . PRO A 1 96 ? -19.403 2.609 -5.635 1.00 88.06 96 PRO A N 1
ATOM 738 C CA . PRO A 1 96 ? -20.467 3.057 -6.535 1.00 88.06 96 PRO A CA 1
ATOM 739 C C . PRO A 1 96 ? -21.852 3.181 -5.874 1.00 88.06 96 PRO A C 1
ATOM 741 O O . PRO A 1 96 ? -22.658 3.993 -6.315 1.00 88.06 96 PRO A O 1
ATOM 744 N N . GLU A 1 97 ? -22.131 2.454 -4.788 1.00 93.69 97 GLU A N 1
ATOM 745 C CA . GLU A 1 97 ? -23.380 2.573 -4.013 1.00 93.69 97 GLU A CA 1
ATOM 746 C C . GLU A 1 97 ? -23.387 3.772 -3.043 1.00 93.69 97 GLU A C 1
ATOM 748 O O . GLU A 1 97 ? -24.306 3.913 -2.235 1.00 93.69 97 GLU A O 1
ATOM 753 N N . GLY A 1 98 ? -22.351 4.615 -3.068 1.00 90.94 98 GLY A N 1
ATOM 754 C CA . GLY A 1 98 ? -22.215 5.784 -2.199 1.00 90.94 98 GLY A CA 1
ATOM 755 C C . GLY A 1 98 ? -21.750 5.464 -0.776 1.00 90.94 98 GLY A C 1
ATOM 756 O O . GLY A 1 98 ? -21.771 6.344 0.086 1.00 90.94 98 GLY A O 1
ATOM 757 N N . ARG A 1 99 ? -21.319 4.226 -0.494 1.00 93.25 99 ARG A N 1
ATOM 758 C CA . ARG A 1 99 ? -20.720 3.882 0.805 1.00 93.25 99 ARG A CA 1
ATOM 759 C C . ARG A 1 99 ? -19.285 4.374 0.854 1.00 93.25 99 ARG A C 1
ATOM 761 O O . ARG A 1 99 ? -18.567 4.294 -0.137 1.00 93.25 99 ARG A O 1
ATOM 768 N N . THR A 1 100 ? -18.849 4.831 2.023 1.00 94.44 100 THR A N 1
ATOM 769 C CA . THR A 1 100 ? -17.480 5.303 2.218 1.00 94.44 100 THR A CA 1
ATOM 770 C C . THR A 1 100 ? -16.814 4.608 3.403 1.00 94.44 100 THR A C 1
ATOM 772 O O . THR A 1 100 ? -17.401 4.447 4.476 1.00 94.44 100 THR A O 1
ATOM 775 N N . PHE A 1 101 ? -15.528 4.293 3.279 1.00 94.75 101 PHE A N 1
ATOM 776 C CA . PHE A 1 101 ? -14.713 3.638 4.307 1.00 94.75 101 PHE A CA 1
ATOM 777 C C . PHE A 1 101 ? -13.483 4.486 4.625 1.00 94.75 101 PHE A C 1
ATOM 779 O O . PHE A 1 101 ? -12.793 4.905 3.702 1.00 94.75 101 PHE A O 1
ATOM 786 N N . ARG A 1 102 ? -13.199 4.728 5.911 1.00 95.38 102 ARG A N 1
ATOM 787 C CA . ARG A 1 102 ? -11.933 5.347 6.331 1.00 95.38 102 ARG A CA 1
ATOM 788 C C . ARG A 1 102 ? -10.926 4.252 6.630 1.00 95.38 102 ARG A C 1
ATOM 790 O O . ARG A 1 102 ? -11.257 3.304 7.346 1.00 95.38 102 ARG A O 1
ATOM 797 N N . ILE A 1 103 ? -9.740 4.371 6.056 1.00 96.06 103 ILE A N 1
ATOM 798 C CA . ILE A 1 103 ? -8.703 3.353 6.125 1.00 96.06 103 ILE A CA 1
ATOM 799 C C . ILE A 1 103 ? -7.369 4.013 6.448 1.00 96.06 103 ILE A C 1
ATOM 801 O O . ILE A 1 103 ? -6.906 4.865 5.695 1.00 96.06 103 ILE A O 1
ATOM 805 N N . ASP A 1 104 ? -6.741 3.551 7.521 1.00 95.94 104 ASP A N 1
ATOM 806 C CA . ASP A 1 104 ? -5.339 3.804 7.816 1.00 95.94 104 ASP A CA 1
ATOM 807 C C . ASP A 1 104 ? -4.498 2.724 7.147 1.00 95.94 104 ASP A C 1
ATOM 809 O O . ASP A 1 104 ? -4.629 1.537 7.459 1.00 95.94 104 ASP A O 1
ATOM 813 N N . ILE A 1 105 ? -3.622 3.127 6.231 1.00 96.06 105 ILE A N 1
ATOM 814 C CA . ILE A 1 105 ? -2.644 2.235 5.617 1.00 96.06 105 ILE A CA 1
ATOM 815 C C . ILE A 1 105 ? -1.298 2.433 6.309 1.00 96.06 105 ILE A C 1
ATOM 817 O O . ILE A 1 105 ? -0.752 3.536 6.318 1.00 96.06 105 ILE A O 1
ATOM 821 N N . PHE A 1 106 ? -0.763 1.351 6.866 1.00 94.00 106 PHE A N 1
ATOM 822 C CA . PHE A 1 106 ? 0.529 1.306 7.542 1.00 94.00 106 PHE A CA 1
ATOM 823 C C . PHE A 1 106 ? 1.577 0.776 6.562 1.00 94.00 106 PHE A C 1
ATOM 825 O O . PHE A 1 106 ? 1.489 -0.382 6.149 1.00 94.00 106 PHE A O 1
ATOM 832 N N . ASP A 1 107 ? 2.553 1.599 6.170 1.00 91.50 107 ASP A N 1
ATOM 833 C CA . ASP A 1 107 ? 3.656 1.140 5.313 1.00 91.50 107 ASP A CA 1
ATOM 834 C C . ASP A 1 107 ? 4.698 0.403 6.150 1.00 91.50 107 ASP A C 1
ATOM 836 O O . ASP A 1 107 ? 5.423 1.000 6.947 1.00 91.50 107 ASP A O 1
ATOM 840 N N . TYR A 1 108 ? 4.765 -0.913 5.973 1.00 87.06 108 TYR A N 1
ATOM 841 C CA . TYR A 1 108 ? 5.771 -1.742 6.609 1.00 87.06 108 TYR A CA 1
ATOM 842 C C . TYR A 1 108 ? 6.935 -1.951 5.644 1.00 87.06 108 TYR A C 1
ATOM 844 O O . TYR A 1 108 ? 6.790 -2.534 4.562 1.00 87.06 108 TYR A O 1
ATOM 852 N N . SER A 1 109 ? 8.123 -1.493 6.051 1.00 75.88 109 SER A N 1
ATOM 853 C CA . SER A 1 109 ? 9.348 -1.698 5.278 1.00 75.88 109 SER A CA 1
ATOM 854 C C . SER A 1 109 ? 9.560 -3.184 4.969 1.00 75.88 109 SER A C 1
ATOM 856 O O . SER A 1 109 ? 9.303 -4.070 5.791 1.00 75.88 109 SER A O 1
ATOM 858 N N . GLY A 1 110 ? 10.081 -3.460 3.769 1.00 66.44 110 GLY A N 1
ATOM 859 C CA . GLY A 1 110 ? 10.335 -4.822 3.292 1.00 66.44 110 GLY A CA 1
ATOM 860 C C . GLY A 1 110 ? 11.356 -5.590 4.132 1.00 66.44 110 GLY A C 1
ATOM 861 O O . GLY A 1 110 ? 11.499 -6.798 3.963 1.00 66.44 110 GLY A O 1
ATOM 862 N N . GLU A 1 111 ? 12.044 -4.920 5.056 1.00 62.34 111 GLU A N 1
ATOM 863 C CA . GLU A 1 111 ? 12.982 -5.558 5.973 1.00 62.34 111 GLU A CA 1
ATOM 864 C C . GLU A 1 111 ? 12.328 -6.423 7.050 1.00 62.34 111 GLU A C 1
ATOM 866 O O . GLU A 1 111 ? 12.970 -7.347 7.542 1.00 62.34 111 GLU A O 1
ATOM 871 N N . LEU A 1 112 ? 11.036 -6.230 7.342 1.00 62.75 112 LEU A N 1
ATOM 872 C CA . LEU A 1 112 ? 10.277 -7.159 8.195 1.00 62.75 112 LEU A CA 1
ATOM 873 C C . LEU A 1 112 ? 10.171 -8.571 7.588 1.00 62.75 112 LEU A C 1
ATOM 875 O O . LEU A 1 112 ? 9.783 -9.517 8.268 1.00 62.75 112 LEU A O 1
ATOM 879 N N . LEU A 1 113 ? 10.548 -8.714 6.315 1.00 64.81 113 LEU A N 1
ATOM 880 C CA . LEU A 1 113 ? 10.622 -9.971 5.572 1.00 64.81 113 LEU A CA 1
ATOM 881 C C . LEU A 1 113 ? 12.074 -10.433 5.355 1.00 64.81 113 LEU A C 1
ATOM 883 O O . LEU A 1 113 ? 12.314 -11.407 4.637 1.00 64.81 113 LEU A O 1
ATOM 887 N N . ASN A 1 114 ? 13.055 -9.726 5.925 1.00 63.84 114 ASN A N 1
ATOM 888 C CA . ASN A 1 114 ? 14.469 -10.030 5.755 1.00 63.84 114 ASN A CA 1
ATOM 889 C C . ASN A 1 114 ? 14.878 -11.135 6.736 1.00 63.84 114 ASN A C 1
ATOM 891 O O . ASN A 1 114 ? 14.992 -10.931 7.942 1.00 63.84 114 ASN A O 1
ATOM 895 N N . THR A 1 115 ? 15.132 -12.326 6.201 1.00 58.06 115 THR A N 1
ATOM 896 C CA . THR A 1 115 ? 15.386 -13.576 6.941 1.00 58.06 115 THR A CA 1
ATOM 897 C C . THR A 1 115 ? 16.751 -13.633 7.640 1.00 58.06 115 THR A C 1
ATOM 899 O O . THR A 1 115 ? 17.244 -14.717 7.939 1.00 58.06 115 THR A O 1
ATOM 902 N N . ARG A 1 116 ? 17.429 -12.492 7.823 1.00 62.62 116 ARG A N 1
ATOM 903 C CA . ARG A 1 116 ? 18.730 -12.417 8.513 1.00 62.62 116 ARG A CA 1
ATOM 904 C C . ARG A 1 116 ? 18.585 -12.354 10.036 1.00 62.62 116 ARG A C 1
ATOM 906 O O . ARG A 1 116 ? 19.571 -12.565 10.734 1.00 62.62 116 ARG A O 1
ATOM 913 N N . VAL A 1 117 ? 17.387 -12.050 10.530 1.00 64.56 117 VAL A N 1
ATOM 914 C CA . VAL A 1 117 ? 17.035 -12.070 11.957 1.00 64.56 117 VAL A CA 1
ATOM 915 C C . VAL A 1 117 ? 16.479 -13.451 12.316 1.00 64.56 117 VAL A C 1
ATOM 917 O O . VAL A 1 117 ? 15.985 -14.161 11.440 1.00 64.56 117 VAL A O 1
ATOM 920 N N . ASP A 1 118 ? 16.568 -13.831 13.593 1.00 74.31 118 ASP A N 1
ATOM 921 C CA . ASP A 1 118 ? 15.947 -15.050 14.112 1.00 74.31 118 ASP A CA 1
ATOM 922 C C . ASP A 1 118 ? 14.459 -15.119 13.716 1.00 74.31 118 ASP A C 1
ATOM 924 O O . ASP A 1 118 ? 13.668 -14.213 14.005 1.00 74.31 118 ASP A O 1
ATOM 928 N N . GLU A 1 119 ? 14.086 -16.213 13.044 1.00 72.62 119 GLU A N 1
ATOM 929 C CA . GLU A 1 119 ? 12.734 -16.463 12.540 1.00 72.62 119 GLU A CA 1
ATOM 930 C C . GLU A 1 119 ? 11.692 -16.413 13.676 1.00 72.62 119 GLU A C 1
ATOM 932 O O . GLU A 1 119 ? 10.555 -15.983 13.459 1.00 72.62 119 GLU A O 1
ATOM 937 N N . SER A 1 120 ? 12.081 -16.787 14.904 1.00 74.62 120 SER A N 1
ATOM 938 C CA . SER A 1 120 ? 11.194 -16.758 16.074 1.00 74.62 120 SER A CA 1
ATOM 939 C C . SER A 1 120 ? 10.789 -15.327 16.466 1.00 74.62 120 SER A C 1
ATOM 941 O O . SER A 1 120 ? 9.612 -15.050 16.723 1.00 74.62 120 SER A O 1
ATOM 943 N N . GLN A 1 121 ? 11.743 -14.395 16.424 1.00 77.69 121 GLN A N 1
ATOM 944 C CA . GLN A 1 121 ? 11.548 -12.999 16.802 1.00 77.69 121 GLN A CA 1
ATOM 945 C C . GLN A 1 121 ? 10.770 -12.228 15.731 1.00 77.69 121 GLN A C 1
ATOM 947 O O . GLN A 1 121 ? 9.885 -11.434 16.059 1.00 77.69 121 GLN A O 1
ATOM 952 N N . ILE A 1 122 ? 11.028 -12.515 14.449 1.00 78.06 122 ILE A N 1
ATOM 953 C CA . ILE A 1 122 ? 10.231 -11.984 13.332 1.00 78.06 122 ILE A CA 1
ATOM 954 C C . ILE A 1 122 ? 8.760 -12.378 13.508 1.00 78.06 122 ILE A C 1
ATOM 956 O O . ILE A 1 122 ? 7.875 -11.525 13.431 1.00 78.06 122 ILE A O 1
ATOM 960 N N . ALA A 1 123 ? 8.486 -13.653 13.802 1.00 78.38 123 ALA A N 1
ATOM 961 C CA . ALA A 1 123 ? 7.121 -14.135 13.968 1.00 78.38 123 ALA A CA 1
ATOM 962 C C . ALA A 1 123 ? 6.404 -13.483 15.165 1.00 78.38 123 ALA A C 1
ATOM 964 O O . ALA A 1 123 ? 5.223 -13.157 15.063 1.00 78.38 123 ALA A O 1
AT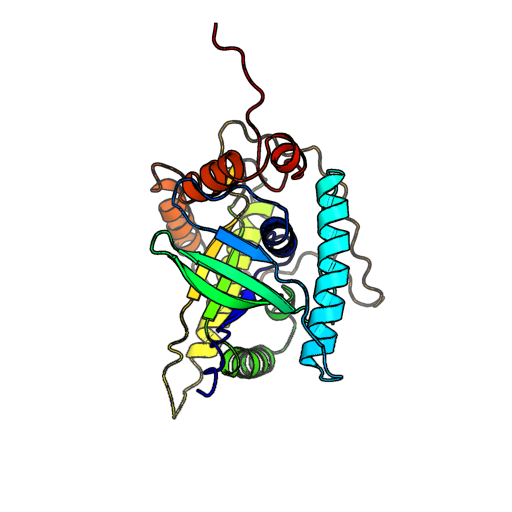OM 965 N N . GLN A 1 124 ? 7.098 -13.253 16.286 1.00 82.00 124 GLN A N 1
ATOM 966 C CA . GLN A 1 124 ? 6.531 -12.540 17.439 1.00 82.00 124 GLN A CA 1
ATOM 967 C C . GLN A 1 124 ? 6.201 -11.077 17.112 1.00 82.00 124 GLN A C 1
ATOM 969 O O . GLN A 1 124 ? 5.094 -10.620 17.400 1.00 82.00 124 GLN A O 1
ATOM 974 N N . ASN A 1 125 ? 7.120 -10.365 16.455 1.00 82.81 125 ASN A N 1
ATOM 975 C CA . ASN A 1 125 ? 6.908 -8.974 16.054 1.00 82.81 125 ASN A CA 1
ATOM 976 C C . ASN A 1 125 ? 5.742 -8.839 15.067 1.00 82.81 125 ASN A C 1
ATOM 978 O O . ASN A 1 125 ? 4.888 -7.970 15.235 1.00 82.81 125 ASN A O 1
ATOM 982 N N . LEU A 1 126 ? 5.664 -9.732 14.077 1.00 83.50 126 LEU A N 1
ATOM 983 C CA . LEU A 1 126 ? 4.561 -9.748 13.119 1.00 83.50 126 LEU A CA 1
ATOM 984 C C . LEU A 1 126 ? 3.226 -10.067 13.784 1.00 83.50 126 LEU A C 1
ATOM 986 O O . LEU A 1 126 ? 2.238 -9.430 13.448 1.00 83.50 126 LEU A O 1
ATOM 990 N N . ARG A 1 127 ? 3.173 -10.979 14.763 1.00 83.62 127 ARG A N 1
ATOM 991 C CA . ARG A 1 127 ? 1.935 -11.234 15.522 1.00 83.62 127 ARG A CA 1
ATOM 992 C C . ARG A 1 127 ? 1.468 -10.005 16.287 1.00 83.62 127 ARG A C 1
ATOM 994 O O . ARG A 1 127 ? 0.280 -9.703 16.252 1.00 83.62 127 ARG A O 1
ATOM 1001 N N . LYS A 1 128 ? 2.390 -9.289 16.937 1.00 85.62 128 LYS A N 1
ATOM 1002 C CA . LYS A 1 128 ? 2.062 -8.033 17.618 1.00 85.62 128 LYS A CA 1
ATOM 1003 C C . LYS A 1 128 ? 1.466 -7.031 16.630 1.00 85.62 128 LYS A C 1
ATOM 1005 O O . LYS A 1 128 ? 0.374 -6.534 16.869 1.00 85.62 128 LYS A O 1
ATOM 1010 N N . ILE A 1 129 ? 2.128 -6.821 15.492 1.00 87.75 129 ILE A N 1
ATOM 1011 C CA . ILE A 1 129 ? 1.628 -5.946 14.424 1.00 87.75 129 ILE A CA 1
ATOM 1012 C C . ILE A 1 129 ? 0.237 -6.393 13.959 1.00 87.75 129 ILE A C 1
ATOM 1014 O O . ILE A 1 129 ? -0.693 -5.600 13.912 1.00 87.75 129 ILE A O 1
ATOM 1018 N N . PHE A 1 130 ? 0.067 -7.677 13.659 1.00 87.06 130 PHE A N 1
ATOM 1019 C CA . PHE A 1 130 ? -1.179 -8.217 13.127 1.00 87.06 130 PHE A CA 1
ATOM 1020 C C . PHE A 1 130 ? -2.344 -8.173 14.113 1.00 87.06 130 PHE A C 1
ATOM 1022 O O . PHE A 1 130 ? -3.484 -8.090 13.673 1.00 87.06 130 PHE A O 1
ATOM 1029 N N . SER A 1 131 ? -2.079 -8.178 15.421 1.00 87.62 131 SER A N 1
ATOM 1030 C CA . SER A 1 131 ? -3.123 -7.992 16.437 1.00 87.62 131 SER A CA 1
ATOM 1031 C C . SER A 1 131 ? -3.759 -6.597 16.407 1.00 87.62 131 SER A C 1
ATOM 1033 O O . SER A 1 131 ? -4.842 -6.402 16.953 1.00 87.62 131 SER A O 1
ATOM 1035 N N . GLU A 1 132 ? -3.104 -5.634 15.752 1.00 90.06 132 GLU A N 1
ATOM 1036 C CA . GLU A 1 132 ? -3.566 -4.251 15.629 1.00 90.06 132 GLU A CA 1
ATOM 1037 C C . GLU A 1 132 ? -4.222 -3.950 14.272 1.00 90.06 132 GLU A C 1
ATOM 1039 O O . GLU A 1 132 ? -4.763 -2.856 14.097 1.00 90.06 132 GLU A O 1
ATOM 1044 N N . LEU A 1 133 ? -4.171 -4.882 13.313 1.00 92.56 133 LEU A N 1
ATOM 1045 C CA . LEU A 1 133 ? -4.662 -4.694 11.947 1.00 92.56 133 LEU A CA 1
ATOM 1046 C C . LEU A 1 133 ? -6.033 -5.353 11.740 1.00 92.56 133 LEU A C 1
ATOM 1048 O O . LEU A 1 133 ? -6.321 -6.419 12.274 1.00 92.56 133 LEU A O 1
ATOM 1052 N N . ASP A 1 134 ? -6.862 -4.734 10.899 1.00 93.62 134 ASP A N 1
ATOM 1053 C CA . ASP A 1 134 ? -8.107 -5.316 10.384 1.00 93.62 134 ASP A CA 1
ATOM 1054 C C . ASP A 1 134 ? -7.873 -6.119 9.086 1.00 93.62 134 ASP A C 1
ATOM 1056 O O . ASP A 1 134 ? -8.735 -6.894 8.673 1.00 93.62 134 ASP A O 1
ATOM 1060 N N . GLY A 1 135 ? -6.736 -5.923 8.408 1.00 92.56 135 GLY A N 1
ATOM 1061 C CA . GLY A 1 135 ? -6.421 -6.592 7.146 1.00 92.56 135 GLY A CA 1
ATOM 1062 C C . GLY A 1 135 ? -4.989 -6.370 6.660 1.00 92.56 135 GLY A C 1
ATOM 1063 O O . GLY A 1 135 ? -4.268 -5.487 7.129 1.00 92.56 135 GLY A O 1
ATOM 1064 N N . ILE A 1 136 ? -4.580 -7.179 5.684 1.00 90.62 136 ILE A N 1
ATOM 1065 C CA . ILE A 1 136 ? -3.241 -7.137 5.086 1.00 90.62 136 ILE A CA 1
ATOM 1066 C C . ILE A 1 136 ? -3.338 -6.970 3.574 1.00 90.62 136 ILE A C 1
ATOM 1068 O O . ILE A 1 136 ? -4.062 -7.702 2.898 1.00 90.62 136 ILE A O 1
ATOM 1072 N N . LEU A 1 137 ? -2.522 -6.063 3.043 1.00 93.06 137 LEU A N 1
ATOM 1073 C CA . LEU A 1 137 ? -2.282 -5.889 1.620 1.00 93.06 137 LEU A CA 1
ATOM 1074 C C . LEU A 1 137 ? -0.819 -6.220 1.296 1.00 93.06 137 LEU A C 1
ATOM 1076 O O . LEU A 1 137 ? 0.097 -5.568 1.789 1.00 93.06 137 LEU A O 1
ATOM 1080 N N . ILE A 1 138 ? -0.588 -7.227 0.456 1.00 90.25 138 ILE A N 1
ATOM 1081 C CA . ILE A 1 138 ? 0.748 -7.663 0.029 1.00 90.25 138 ILE A CA 1
ATOM 1082 C C . ILE A 1 138 ? 1.007 -7.176 -1.396 1.00 90.25 138 ILE A C 1
ATOM 1084 O O . ILE A 1 138 ? 0.273 -7.537 -2.308 1.00 90.25 138 ILE A O 1
ATOM 1088 N N . LEU A 1 139 ? 2.083 -6.425 -1.616 1.00 90.62 139 LEU A N 1
ATOM 1089 C CA . LEU A 1 139 ? 2.594 -6.092 -2.944 1.00 90.62 139 LEU A CA 1
ATOM 1090 C C . LEU A 1 139 ? 3.712 -7.055 -3.330 1.00 90.62 139 LEU A C 1
ATOM 1092 O O . LEU A 1 139 ? 4.811 -7.018 -2.763 1.00 90.62 139 LEU A O 1
ATOM 1096 N N . ALA A 1 140 ? 3.435 -7.868 -4.341 1.00 89.19 140 ALA A N 1
ATOM 1097 C CA . ALA A 1 140 ? 4.395 -8.739 -5.002 1.00 89.19 140 ALA A CA 1
ATOM 1098 C C . ALA A 1 140 ? 4.829 -8.122 -6.336 1.00 89.19 140 ALA A C 1
ATOM 1100 O O . ALA A 1 140 ? 4.051 -7.420 -6.972 1.00 89.19 140 ALA A O 1
ATOM 1101 N N . GLU A 1 141 ? 6.052 -8.386 -6.787 1.00 87.69 141 GLU A N 1
ATOM 1102 C CA . GLU A 1 141 ? 6.460 -7.995 -8.139 1.00 87.69 141 GLU A CA 1
ATOM 1103 C C . GLU A 1 141 ? 6.072 -9.068 -9.153 1.00 87.69 141 GLU A C 1
ATOM 1105 O O . GLU A 1 141 ? 6.275 -10.258 -8.911 1.00 87.69 141 GLU A O 1
ATOM 1110 N N . ALA A 1 142 ? 5.581 -8.646 -10.315 1.00 87.25 142 ALA A N 1
ATOM 1111 C CA . ALA A 1 142 ? 5.519 -9.499 -11.485 1.00 87.25 142 ALA A CA 1
ATOM 1112 C C . ALA A 1 142 ? 6.956 -9.834 -11.934 1.00 87.25 142 ALA A C 1
ATOM 1114 O O . ALA A 1 142 ? 7.792 -8.918 -12.018 1.00 87.25 142 ALA A O 1
ATOM 1115 N N . PRO A 1 143 ? 7.260 -11.104 -12.257 1.00 83.50 143 PRO A N 1
ATOM 1116 C CA . PRO A 1 143 ? 8.523 -11.466 -12.897 1.00 83.50 143 PRO A CA 1
ATOM 1117 C C . PRO A 1 143 ? 8.723 -10.649 -14.180 1.00 83.50 143 PRO A C 1
ATOM 1119 O O . PRO A 1 143 ? 7.757 -10.234 -14.811 1.00 83.50 143 PRO A O 1
ATOM 1122 N N . ASN A 1 144 ? 9.957 -10.394 -14.592 1.00 81.75 144 ASN A N 1
ATOM 1123 C CA . ASN A 1 144 ? 10.239 -9.704 -15.846 1.00 81.75 144 ASN A CA 1
ATOM 1124 C C . ASN A 1 144 ? 10.552 -10.725 -16.949 1.00 81.75 144 ASN A C 1
ATOM 1126 O O . ASN A 1 144 ? 11.587 -11.387 -16.902 1.00 81.75 144 ASN A O 1
ATOM 1130 N N . ARG A 1 145 ? 9.696 -10.824 -17.977 1.00 75.75 145 ARG A N 1
ATOM 1131 C CA . ARG A 1 145 ? 9.879 -11.771 -19.097 1.00 75.75 145 ARG A CA 1
ATOM 1132 C C . ARG A 1 145 ? 11.213 -11.606 -19.827 1.00 75.75 145 ARG A C 1
ATOM 1134 O O . ARG A 1 145 ? 11.739 -12.584 -20.346 1.00 75.75 145 ARG A O 1
ATOM 1141 N N . GLN A 1 146 ? 11.729 -10.382 -19.879 1.00 72.06 146 GLN A N 1
ATOM 1142 C CA . GLN A 1 146 ? 12.950 -10.034 -20.602 1.00 72.06 146 GLN A CA 1
ATOM 1143 C C . GLN A 1 146 ? 14.188 -9.983 -19.701 1.00 72.06 146 GLN A C 1
ATOM 1145 O O . GLN A 1 146 ? 15.297 -9.818 -20.203 1.00 72.06 146 GLN A O 1
ATOM 1150 N N . ALA A 1 147 ? 14.023 -10.086 -18.379 1.00 72.56 147 ALA A N 1
ATOM 1151 C CA . ALA A 1 147 ? 15.164 -10.077 -17.476 1.00 72.56 147 ALA A CA 1
ATOM 1152 C C . ALA A 1 147 ? 15.911 -11.410 -17.501 1.00 72.56 147 ALA A C 1
ATOM 1154 O O . ALA A 1 147 ? 15.358 -12.473 -17.800 1.00 72.56 147 ALA A O 1
ATOM 1155 N N . ASN A 1 148 ? 17.182 -11.346 -17.116 1.00 73.50 148 ASN A N 1
ATOM 1156 C CA . ASN A 1 148 ? 18.003 -12.531 -16.936 1.00 73.50 148 ASN A CA 1
ATOM 1157 C C . ASN A 1 148 ? 17.383 -13.449 -15.870 1.00 73.50 148 ASN A C 1
ATOM 1159 O O . ASN A 1 148 ? 16.700 -12.992 -14.950 1.00 73.50 148 ASN A O 1
ATOM 1163 N N . SER A 1 149 ? 17.681 -14.749 -15.949 1.00 72.94 149 SER A N 1
ATOM 1164 C CA . SER A 1 149 ? 17.152 -15.757 -15.016 1.00 72.94 149 SER A CA 1
ATOM 1165 C C . SER A 1 149 ? 17.324 -15.374 -13.540 1.00 72.94 149 SER A C 1
ATOM 1167 O O . SER A 1 149 ? 16.419 -15.617 -12.749 1.00 72.94 149 SER A O 1
ATOM 1169 N N . ARG A 1 150 ? 18.434 -14.708 -13.191 1.00 71.19 150 ARG A N 1
ATOM 1170 C CA . ARG A 1 150 ? 18.758 -14.274 -11.821 1.00 71.19 150 ARG A CA 1
ATOM 1171 C C . ARG A 1 150 ? 17.783 -13.249 -11.235 1.00 71.19 150 ARG A C 1
ATOM 1173 O O . ARG A 1 150 ? 17.433 -13.360 -10.064 1.00 71.19 150 ARG A O 1
ATOM 1180 N N . ASP A 1 151 ? 17.339 -12.269 -12.019 1.00 69.31 151 ASP A N 1
ATOM 1181 C CA . ASP A 1 151 ? 16.431 -11.229 -11.511 1.00 69.31 151 ASP A CA 1
ATOM 1182 C C . ASP A 1 151 ? 15.053 -11.828 -11.216 1.00 69.31 151 ASP A C 1
ATOM 1184 O O . ASP A 1 151 ? 14.446 -11.567 -10.176 1.00 69.31 151 ASP A O 1
ATOM 1188 N N . ASN A 1 152 ? 14.603 -12.721 -12.099 1.00 77.75 152 ASN A N 1
ATOM 1189 C CA . ASN A 1 152 ? 13.372 -13.475 -11.906 1.00 77.75 152 ASN A CA 1
ATOM 1190 C C . ASN A 1 152 ? 13.469 -14.436 -10.719 1.00 77.75 152 ASN A C 1
ATOM 1192 O O . ASN A 1 152 ? 12.535 -14.512 -9.924 1.00 77.75 152 ASN A O 1
ATOM 1196 N N . GLU A 1 153 ? 14.598 -15.133 -10.551 1.00 78.56 153 GLU A N 1
ATOM 1197 C CA . GLU A 1 153 ? 14.856 -15.970 -9.373 1.00 78.56 153 GLU A CA 1
ATOM 1198 C C . GLU A 1 153 ? 14.680 -15.178 -8.075 1.00 78.56 153 GLU A C 1
ATOM 1200 O O . GLU A 1 153 ? 13.989 -15.651 -7.172 1.00 78.56 153 GLU A O 1
ATOM 1205 N N . GLN A 1 154 ? 15.214 -13.954 -7.996 1.00 79.38 154 GLN A N 1
ATOM 1206 C CA . GLN A 1 154 ? 15.030 -13.100 -6.823 1.00 79.38 154 GLN A CA 1
ATOM 1207 C C . GLN A 1 154 ? 13.552 -12.751 -6.586 1.00 79.38 154 GLN A C 1
ATOM 1209 O O . GLN A 1 154 ? 13.095 -12.780 -5.443 1.00 79.38 154 GLN A O 1
ATOM 1214 N N . THR A 1 155 ? 12.779 -12.465 -7.639 1.00 79.94 155 THR A N 1
ATOM 1215 C CA . THR A 1 155 ? 11.332 -12.213 -7.522 1.00 79.94 155 THR A CA 1
ATOM 1216 C C . THR A 1 155 ? 10.582 -13.420 -6.950 1.00 79.94 155 THR A C 1
ATOM 1218 O O . THR A 1 155 ? 9.816 -13.265 -5.996 1.00 79.94 155 THR A O 1
ATOM 1221 N N . TYR A 1 156 ? 10.828 -14.631 -7.460 1.00 81.38 156 TYR A N 1
ATOM 1222 C CA . TYR A 1 156 ? 10.199 -15.842 -6.917 1.00 81.38 156 TYR A CA 1
ATOM 1223 C C . TYR A 1 156 ? 10.663 -16.130 -5.483 1.00 81.38 156 TYR A C 1
ATOM 1225 O O . TYR A 1 156 ? 9.846 -16.496 -4.638 1.00 81.38 156 TYR A O 1
ATOM 1233 N N . HIS A 1 157 ? 11.950 -15.927 -5.177 1.00 81.06 157 HIS A N 1
ATOM 1234 C CA . HIS A 1 157 ? 12.479 -16.065 -3.819 1.00 81.06 157 HIS A CA 1
ATOM 1235 C C . HIS A 1 157 ? 11.795 -15.116 -2.838 1.00 81.06 157 HIS A C 1
ATOM 1237 O O . HIS A 1 157 ? 11.458 -15.534 -1.731 1.00 81.06 157 HIS A O 1
ATOM 1243 N N . ASN A 1 158 ? 11.537 -13.877 -3.252 1.00 81.94 158 ASN A N 1
ATOM 1244 C CA . ASN A 1 158 ? 10.799 -12.902 -2.462 1.00 81.94 158 ASN A CA 1
ATOM 1245 C C . ASN A 1 158 ? 9.366 -13.394 -2.189 1.00 81.94 158 ASN A C 1
ATOM 1247 O O . ASN A 1 158 ? 8.959 -13.522 -1.038 1.00 81.94 158 ASN A O 1
ATOM 1251 N N . ILE A 1 159 ? 8.602 -13.764 -3.220 1.00 79.12 159 ILE A N 1
ATOM 1252 C CA . ILE A 1 159 ? 7.220 -14.259 -3.046 1.00 79.12 159 ILE A CA 1
ATOM 1253 C C . ILE A 1 159 ? 7.181 -15.493 -2.133 1.00 79.12 159 ILE A C 1
ATOM 1255 O O . ILE A 1 159 ? 6.332 -15.602 -1.244 1.00 79.12 159 ILE A O 1
ATOM 1259 N N . TYR A 1 160 ? 8.141 -16.401 -2.296 1.00 80.75 160 TYR A N 1
ATOM 1260 C CA . TYR A 1 160 ? 8.254 -17.568 -1.435 1.00 80.75 160 TYR A CA 1
ATOM 1261 C C . TYR A 1 160 ? 8.612 -17.195 0.010 1.00 80.75 160 TYR A C 1
ATOM 1263 O O . TYR A 1 160 ? 8.011 -17.725 0.945 1.00 80.75 160 TYR A O 1
ATOM 1271 N N . GLY A 1 161 ? 9.538 -16.256 0.212 1.00 78.38 161 GLY A N 1
ATOM 1272 C CA . GLY A 1 161 ? 9.894 -15.730 1.529 1.00 78.38 161 GLY A CA 1
ATOM 1273 C C . GLY A 1 161 ? 8.684 -15.154 2.265 1.00 78.38 161 GLY A C 1
ATOM 1274 O O . GLY A 1 161 ? 8.436 -15.531 3.409 1.00 78.38 161 GLY A O 1
ATOM 1275 N N . LEU A 1 162 ? 7.859 -14.362 1.573 1.00 77.19 162 LEU A N 1
ATOM 1276 C CA . LEU A 1 162 ? 6.563 -13.897 2.078 1.00 77.19 162 LEU A CA 1
ATOM 1277 C C . LEU A 1 162 ? 5.684 -15.070 2.521 1.00 77.19 162 LEU A C 1
ATOM 1279 O O . LEU A 1 162 ? 5.242 -15.108 3.668 1.00 77.19 162 LEU A O 1
ATOM 1283 N N . SER A 1 163 ? 5.473 -16.060 1.649 1.00 78.69 163 SER A N 1
ATOM 1284 C CA . SER A 1 163 ? 4.623 -17.214 1.972 1.00 78.69 163 SER A CA 1
ATOM 1285 C C . SER A 1 163 ? 5.095 -17.968 3.223 1.00 78.69 163 SER A C 1
ATOM 1287 O O . SER A 1 163 ? 4.275 -18.356 4.057 1.00 78.69 163 SER A O 1
ATOM 1289 N N . ARG A 1 164 ? 6.417 -18.111 3.405 1.00 77.75 164 ARG A N 1
ATOM 1290 C CA . ARG A 1 164 ? 7.015 -18.748 4.584 1.00 77.75 164 ARG A CA 1
ATOM 1291 C C . ARG A 1 164 ? 6.754 -17.948 5.849 1.00 77.75 164 ARG A C 1
ATOM 1293 O O . ARG A 1 164 ? 6.322 -18.531 6.839 1.00 77.75 164 ARG A O 1
ATOM 1300 N N . VAL A 1 165 ? 6.987 -16.639 5.808 1.00 77.19 165 VAL A N 1
ATOM 1301 C CA . VAL A 1 165 ? 6.755 -15.746 6.949 1.00 77.19 165 VAL A CA 1
ATOM 1302 C C . VAL A 1 165 ? 5.293 -15.835 7.402 1.00 77.19 165 VAL A C 1
ATOM 1304 O O . VAL A 1 165 ? 5.018 -16.066 8.578 1.00 77.19 165 VAL A O 1
ATOM 1307 N N . PHE A 1 166 ? 4.342 -15.772 6.468 1.00 77.12 166 PHE A N 1
ATOM 1308 C CA . PHE A 1 166 ? 2.917 -15.909 6.786 1.00 77.12 166 PHE A CA 1
ATOM 1309 C C . PHE A 1 166 ? 2.543 -17.303 7.307 1.00 77.12 166 PHE A C 1
ATOM 1311 O O . PHE A 1 166 ? 1.755 -17.419 8.248 1.00 77.12 166 PHE A O 1
ATOM 1318 N N . ALA A 1 167 ? 3.130 -18.366 6.755 1.00 78.25 167 ALA A N 1
ATOM 1319 C CA . ALA A 1 167 ? 2.927 -19.720 7.261 1.00 78.25 167 ALA A CA 1
ATOM 1320 C C . ALA A 1 167 ? 3.454 -19.884 8.698 1.00 78.25 167 ALA A C 1
ATOM 1322 O O . ALA A 1 167 ? 2.811 -20.546 9.506 1.00 78.25 167 ALA A O 1
ATOM 1323 N N . GLN A 1 168 ? 4.583 -19.257 9.043 1.00 75.31 168 GLN A N 1
ATOM 1324 C CA . GLN A 1 168 ? 5.164 -19.285 10.393 1.00 75.31 168 GLN A CA 1
ATOM 1325 C C . GLN A 1 168 ? 4.327 -18.528 11.420 1.00 75.31 168 GLN A C 1
ATOM 1327 O O . GLN A 1 168 ? 4.167 -18.976 12.560 1.00 75.31 168 GLN A O 1
ATOM 1332 N N . VAL A 1 169 ? 3.762 -17.391 11.014 1.00 74.44 169 VAL A N 1
ATOM 1333 C CA . VAL A 1 169 ? 2.809 -16.655 11.845 1.00 74.44 169 VAL A CA 1
ATOM 1334 C C . VAL A 1 169 ? 1.615 -17.550 12.190 1.00 74.44 169 VAL A C 1
ATOM 1336 O O . VAL A 1 169 ? 1.229 -17.576 13.357 1.00 74.44 169 VAL A O 1
ATOM 1339 N N . ARG A 1 170 ? 1.113 -18.335 11.223 1.00 73.00 170 ARG A N 1
ATOM 1340 C CA . ARG A 1 170 ? -0.023 -19.263 11.389 1.00 73.00 170 ARG A CA 1
ATOM 1341 C C . ARG A 1 170 ? 0.305 -20.566 12.133 1.00 73.00 170 ARG A C 1
ATOM 1343 O O . ARG A 1 170 ? -0.574 -21.113 12.786 1.00 73.00 170 ARG A O 1
ATOM 1350 N N . SER A 1 171 ? 1.520 -21.107 12.002 1.00 66.50 171 SER A N 1
ATOM 1351 C CA . SER A 1 171 ? 1.847 -22.479 12.439 1.00 66.50 171 SER A CA 1
ATOM 1352 C C . SER A 1 171 ? 2.303 -22.619 13.891 1.00 66.50 171 SER A C 1
ATOM 1354 O O . SER A 1 171 ? 2.263 -23.727 14.431 1.00 66.50 171 SER A O 1
ATOM 1356 N N . HIS A 1 172 ? 2.736 -21.541 14.553 1.00 61.31 172 HIS A N 1
ATOM 1357 C CA . HIS A 1 172 ? 2.949 -21.602 16.000 1.00 61.31 172 HIS A CA 1
ATOM 1358 C C . HIS A 1 172 ? 1.594 -21.742 16.680 1.00 61.31 172 HIS A C 1
ATOM 1360 O O . HIS A 1 172 ? 0.855 -20.767 16.782 1.00 61.31 172 HIS A O 1
ATOM 1366 N N . LYS A 1 173 ? 1.314 -22.979 17.105 1.00 47.50 173 LYS A N 1
ATOM 1367 C CA . LYS A 1 173 ? 0.208 -23.425 17.955 1.00 47.50 173 LYS A CA 1
ATOM 1368 C C . LYS A 1 173 ? -0.387 -22.275 18.770 1.00 47.50 173 LYS A C 1
ATOM 1370 O O . LYS A 1 173 ? 0.131 -21.935 19.830 1.00 47.50 173 LYS A O 1
ATOM 1375 N N . GLN A 1 174 ? -1.470 -21.691 18.273 1.00 51.72 174 GLN A N 1
ATOM 1376 C CA . GLN A 1 174 ? -2.323 -20.861 19.101 1.00 51.72 174 GLN A CA 1
ATOM 1377 C C . GLN A 1 174 ? -3.319 -21.774 19.807 1.00 51.72 174 GLN A C 1
ATOM 1379 O O . GLN A 1 174 ? -4.248 -22.303 19.201 1.00 51.72 174 GLN A O 1
ATOM 1384 N N . GLU A 1 175 ? -3.129 -21.935 21.112 1.00 49.25 175 GLU A N 1
ATOM 1385 C CA . GLU A 1 175 ? -4.263 -22.000 22.027 1.00 49.25 175 GLU A CA 1
ATOM 1386 C C . GLU A 1 175 ? -4.927 -20.613 21.990 1.00 49.25 175 GLU A C 1
ATOM 1388 O O . GLU A 1 175 ? -4.519 -19.700 22.698 1.00 49.25 175 GLU A O 1
ATOM 1393 N N . GLY A 1 176 ? -5.886 -20.413 21.081 1.00 45.12 176 GLY A N 1
ATOM 1394 C CA . GLY A 1 176 ? -6.704 -19.196 21.032 1.00 45.12 176 GLY A CA 1
ATOM 1395 C C . GLY A 1 176 ? -6.635 -18.421 19.714 1.00 45.12 176 GLY A C 1
ATOM 1396 O O . GLY A 1 176 ? -5.654 -17.743 19.434 1.00 45.12 176 GLY A O 1
ATOM 1397 N N . ALA A 1 177 ? -7.755 -18.487 18.985 1.00 43.41 177 ALA A N 1
ATOM 1398 C CA . ALA A 1 177 ? -8.117 -17.784 17.750 1.00 43.41 177 ALA A CA 1
ATOM 1399 C C . ALA A 1 177 ? -7.296 -18.140 16.498 1.00 43.41 177 ALA A C 1
ATOM 1401 O O . ALA A 1 177 ? -6.126 -17.817 16.373 1.00 43.41 177 ALA A O 1
ATOM 1402 N N . ASN A 1 178 ? -7.957 -18.761 15.516 1.00 54.69 178 ASN A N 1
ATOM 1403 C CA . ASN A 1 178 ? -7.443 -18.834 14.151 1.00 54.69 178 ASN A CA 1
ATOM 1404 C C . ASN A 1 178 ? -7.074 -17.425 13.665 1.00 54.69 178 ASN A C 1
ATOM 1406 O O . ASN A 1 178 ? -7.835 -16.479 13.863 1.00 54.69 178 ASN A O 1
ATOM 1410 N N . PHE A 1 179 ? -5.928 -17.299 12.997 1.00 63.78 179 PHE A N 1
ATOM 1411 C CA . PHE A 1 179 ? -5.527 -16.078 12.304 1.00 63.78 179 PHE A CA 1
ATOM 1412 C C . PHE A 1 179 ? -6.457 -15.829 11.102 1.00 63.78 179 PHE A C 1
ATOM 1414 O O . PHE A 1 179 ? -6.127 -16.179 9.968 1.00 63.78 179 PHE A O 1
ATOM 1421 N N . ASP A 1 180 ? -7.638 -15.269 11.367 1.00 71.56 180 ASP A N 1
ATOM 1422 C CA . ASP A 1 180 ? -8.725 -15.040 10.402 1.00 71.56 180 ASP A CA 1
ATOM 1423 C C . ASP A 1 180 ? -8.678 -13.631 9.784 1.00 71.56 180 ASP A C 1
ATOM 1425 O O . ASP A 1 180 ? -9.690 -13.022 9.447 1.00 71.56 180 ASP A O 1
ATOM 1429 N N . MET A 1 181 ? -7.475 -13.060 9.679 1.00 82.75 181 MET A N 1
ATOM 1430 C CA . MET A 1 181 ? -7.308 -11.736 9.092 1.00 82.75 181 MET A CA 1
ATOM 1431 C C . MET A 1 181 ? -7.365 -11.822 7.559 1.00 82.75 181 MET A C 1
ATOM 1433 O O . MET A 1 181 ? -6.618 -12.616 6.970 1.00 82.75 181 MET A O 1
ATOM 1437 N N . PRO A 1 182 ? -8.187 -10.991 6.887 1.00 87.56 182 PRO A N 1
ATOM 1438 C CA . PRO A 1 182 ? -8.233 -10.954 5.433 1.00 87.56 182 PRO A CA 1
ATOM 1439 C C . PRO A 1 182 ? -6.885 -10.517 4.848 1.00 87.56 182 PRO A C 1
ATOM 1441 O O . PRO A 1 182 ? -6.272 -9.541 5.288 1.00 87.56 182 PRO A O 1
ATOM 1444 N N . VAL A 1 183 ? -6.442 -11.240 3.819 1.00 85.19 183 VAL A N 1
ATOM 1445 C CA . VAL A 1 183 ? -5.206 -10.961 3.081 1.00 85.19 183 VAL A CA 1
ATOM 1446 C C . VAL A 1 183 ? -5.543 -10.767 1.610 1.00 85.19 183 VAL A C 1
ATOM 1448 O O . VAL A 1 183 ? -6.122 -11.650 0.981 1.00 85.19 183 VAL A O 1
ATOM 1451 N N . ALA A 1 184 ? -5.134 -9.633 1.051 1.00 89.25 184 ALA A N 1
ATOM 1452 C CA . ALA A 1 184 ? -5.169 -9.365 -0.379 1.00 89.25 184 ALA A CA 1
ATOM 1453 C C . ALA A 1 184 ? -3.739 -9.278 -0.922 1.00 89.25 184 ALA A C 1
ATOM 1455 O O . ALA A 1 184 ? -2.866 -8.680 -0.296 1.00 89.25 184 ALA A O 1
ATOM 1456 N N . MET A 1 185 ? -3.494 -9.853 -2.099 1.00 86.00 185 MET A N 1
ATOM 1457 C CA . MET A 1 185 ? -2.210 -9.751 -2.793 1.00 86.00 185 MET A CA 1
ATOM 1458 C C . MET A 1 185 ? -2.387 -9.001 -4.113 1.00 86.00 185 MET A C 1
ATOM 1460 O O . MET A 1 185 ? -3.244 -9.344 -4.922 1.00 86.00 185 MET A O 1
ATOM 1464 N N . VAL A 1 186 ? -1.541 -8.001 -4.335 1.00 89.75 186 VAL A N 1
ATOM 1465 C CA . VAL A 1 186 ? -1.451 -7.214 -5.561 1.00 89.75 186 VAL A CA 1
ATOM 1466 C C . VAL A 1 186 ? -0.135 -7.551 -6.239 1.00 89.75 186 VAL A C 1
ATOM 1468 O O . VAL A 1 186 ? 0.940 -7.287 -5.701 1.00 89.75 186 VAL A O 1
ATOM 1471 N N . VAL A 1 187 ? -0.218 -8.129 -7.435 1.00 88.12 187 VAL A N 1
ATOM 1472 C CA . VAL A 1 187 ? 0.954 -8.328 -8.290 1.00 88.12 187 VAL A CA 1
ATOM 1473 C C . VAL A 1 187 ? 1.184 -7.042 -9.080 1.00 88.12 187 VAL A C 1
ATOM 1475 O O . VAL A 1 187 ? 0.420 -6.707 -9.983 1.00 88.12 187 VAL A O 1
ATOM 1478 N N . ASN A 1 188 ? 2.204 -6.297 -8.677 1.00 89.19 188 ASN A N 1
ATOM 1479 C CA . ASN A 1 188 ? 2.590 -5.006 -9.225 1.00 89.19 188 ASN A CA 1
ATOM 1480 C C . ASN A 1 188 ? 3.644 -5.150 -10.337 1.00 89.19 188 ASN A C 1
ATOM 1482 O O . ASN A 1 188 ? 4.255 -6.206 -10.487 1.00 89.19 188 ASN A O 1
ATOM 1486 N N . LYS A 1 189 ? 3.906 -4.070 -11.084 1.00 87.19 189 LYS A N 1
ATOM 1487 C CA . LYS A 1 189 ? 4.851 -4.024 -12.216 1.00 87.19 189 LYS A CA 1
ATOM 1488 C C . LYS A 1 189 ? 4.495 -4.983 -13.350 1.00 87.19 189 LYS A C 1
ATOM 1490 O O . LYS A 1 189 ? 5.360 -5.577 -13.995 1.00 87.19 189 LYS A O 1
ATOM 1495 N N . TRP A 1 190 ? 3.204 -5.210 -13.546 1.00 82.50 190 TRP A N 1
ATOM 1496 C CA . TRP A 1 190 ? 2.741 -6.152 -14.555 1.00 82.50 190 TRP A CA 1
ATOM 1497 C C . TRP A 1 190 ? 2.994 -5.691 -15.985 1.00 82.50 190 TRP A C 1
ATOM 1499 O O . TRP A 1 190 ? 3.047 -6.505 -16.901 1.00 82.50 190 TRP A O 1
ATOM 1509 N N . ASP A 1 191 ? 3.200 -4.395 -16.186 1.00 79.12 191 ASP A N 1
ATOM 1510 C CA . ASP A 1 191 ? 3.677 -3.823 -17.440 1.00 79.12 191 ASP A CA 1
ATOM 1511 C C . ASP A 1 191 ? 4.887 -4.587 -18.013 1.00 79.12 191 ASP A C 1
ATOM 1513 O O . ASP A 1 191 ? 4.976 -4.728 -19.228 1.00 79.12 191 ASP A O 1
ATOM 1517 N N . ARG A 1 192 ? 5.718 -5.222 -17.170 1.00 80.62 192 ARG A N 1
ATOM 1518 C CA . ARG A 1 192 ? 6.804 -6.147 -17.560 1.00 80.62 192 ARG A CA 1
ATOM 1519 C C . ARG A 1 192 ? 6.382 -7.339 -18.432 1.00 80.62 192 ARG A C 1
ATOM 1521 O O . ARG A 1 192 ? 7.233 -7.977 -19.051 1.00 80.62 192 ARG A O 1
ATOM 1528 N N . TRP A 1 193 ? 5.098 -7.692 -18.433 1.00 75.62 193 TRP A N 1
ATOM 1529 C CA . TRP A 1 193 ? 4.530 -8.785 -19.230 1.00 75.62 193 TRP A CA 1
ATOM 1530 C C . TRP A 1 193 ? 3.951 -8.312 -20.564 1.00 75.62 193 TRP A C 1
ATOM 1532 O O . TRP A 1 193 ? 3.575 -9.150 -21.388 1.00 75.62 193 TRP A O 1
ATOM 1542 N N . SER A 1 194 ? 3.907 -6.998 -20.800 1.00 74.69 194 SER A N 1
ATOM 1543 C CA . SER A 1 194 ? 3.525 -6.439 -22.093 1.00 74.69 194 SER A CA 1
ATOM 1544 C C . SER A 1 194 ? 4.566 -6.801 -23.165 1.00 74.69 194 SER A C 1
ATOM 1546 O O . SER A 1 194 ? 5.766 -6.685 -22.897 1.00 74.69 194 SER A O 1
ATOM 1548 N N . PRO A 1 195 ? 4.154 -7.200 -24.386 1.00 68.00 195 PRO A N 1
ATOM 1549 C CA . PRO A 1 195 ? 5.071 -7.419 -25.510 1.00 68.00 195 PRO A CA 1
ATOM 1550 C C . PRO A 1 195 ? 5.934 -6.191 -25.825 1.00 68.00 195 PRO A C 1
ATOM 1552 O O . PRO A 1 195 ? 7.081 -6.330 -26.240 1.00 68.00 195 PRO A O 1
ATOM 1555 N N . ASP A 1 196 ? 5.387 -5.000 -25.573 1.00 67.94 196 ASP A N 1
ATOM 1556 C CA . ASP A 1 196 ? 6.015 -3.715 -25.880 1.00 67.94 196 ASP A CA 1
ATOM 1557 C C . ASP A 1 196 ? 6.870 -3.168 -24.729 1.00 67.94 196 ASP A C 1
ATOM 1559 O O . ASP A 1 196 ? 7.444 -2.081 -24.842 1.00 67.94 196 ASP A O 1
ATOM 1563 N N . PHE A 1 197 ? 6.971 -3.900 -23.613 1.00 61.53 197 PHE A N 1
ATOM 1564 C CA . PHE A 1 197 ? 7.815 -3.490 -22.501 1.00 61.53 197 PHE A CA 1
ATOM 1565 C C . PHE A 1 197 ? 9.268 -3.401 -22.967 1.00 61.53 197 PHE A C 1
ATOM 1567 O O . PHE A 1 197 ? 9.859 -4.387 -23.406 1.00 61.53 197 PHE A O 1
ATOM 1574 N N . LYS A 1 198 ? 9.856 -2.211 -22.858 1.00 61.47 198 LYS A N 1
ATOM 1575 C CA . LYS A 1 198 ? 11.297 -2.003 -22.992 1.00 61.47 198 LYS A CA 1
ATOM 1576 C C . LYS A 1 198 ? 11.793 -1.528 -21.635 1.00 61.47 198 LYS A C 1
ATOM 1578 O O . LYS A 1 198 ? 11.406 -0.426 -21.234 1.00 61.47 198 LYS A O 1
ATOM 1583 N N . PRO A 1 199 ? 12.606 -2.318 -20.910 1.00 54.56 199 PRO A N 1
ATOM 1584 C CA . PRO A 1 199 ? 13.196 -1.828 -19.679 1.00 54.56 199 PRO A CA 1
ATOM 1585 C C . PRO A 1 199 ? 13.965 -0.549 -20.008 1.00 54.56 199 PRO A C 1
ATOM 1587 O O . PRO A 1 199 ? 14.758 -0.522 -20.953 1.00 54.56 199 PRO A O 1
ATOM 1590 N N . LEU A 1 200 ? 13.703 0.526 -19.261 1.00 47.62 200 LEU A N 1
ATOM 1591 C CA . LEU A 1 200 ? 14.536 1.717 -19.371 1.00 47.62 200 LEU A CA 1
ATOM 1592 C C . LEU A 1 200 ? 15.996 1.311 -19.115 1.00 47.62 200 LEU A C 1
ATOM 1594 O O . LEU A 1 200 ? 16.229 0.449 -18.257 1.00 47.62 200 LEU A O 1
ATOM 1598 N N . PRO A 1 201 ? 16.974 1.912 -19.825 1.00 46.06 201 PRO A N 1
ATOM 1599 C CA . PRO A 1 201 ? 18.377 1.743 -19.475 1.00 46.06 201 PRO A CA 1
ATOM 1600 C C . PRO A 1 201 ? 18.498 2.052 -17.988 1.00 46.06 201 PRO A C 1
ATOM 1602 O O . PRO A 1 201 ? 18.040 3.101 -17.536 1.00 46.06 201 PRO A O 1
ATOM 1605 N N . SER A 1 202 ? 18.983 1.069 -17.231 1.00 42.12 202 SER A N 1
ATOM 1606 C CA . SER A 1 202 ? 18.945 1.054 -15.772 1.00 42.12 202 SER A CA 1
ATOM 1607 C C . SER A 1 202 ? 19.315 2.424 -15.214 1.00 42.12 202 SER A C 1
ATOM 1609 O O . SER A 1 202 ? 20.460 2.855 -15.370 1.00 42.12 202 SER A O 1
ATOM 1611 N N . CYS A 1 203 ? 18.375 3.096 -14.538 1.00 32.94 203 CYS A N 1
ATOM 1612 C CA . CYS A 1 203 ? 18.771 4.119 -13.581 1.00 32.94 203 CYS A CA 1
ATOM 1613 C C . CYS A 1 203 ? 19.766 3.430 -12.640 1.00 32.94 203 CYS A C 1
ATOM 1615 O O . CYS A 1 203 ? 19.427 2.356 -12.126 1.00 32.94 203 CYS A O 1
ATOM 1617 N N . PRO A 1 204 ? 20.990 3.957 -12.460 1.00 32.84 204 PRO A N 1
ATOM 1618 C CA . PRO A 1 204 ? 21.926 3.375 -11.519 1.00 32.84 204 PRO A CA 1
ATOM 1619 C C . PRO A 1 204 ? 21.212 3.316 -10.175 1.00 32.84 204 PRO A C 1
ATOM 1621 O O . PRO A 1 204 ? 20.850 4.346 -9.608 1.00 32.84 204 PRO A O 1
ATOM 1624 N N . VAL A 1 205 ? 20.935 2.097 -9.714 1.00 36.75 205 VAL A N 1
ATOM 1625 C CA . VAL A 1 205 ? 20.405 1.870 -8.375 1.00 36.75 205 VAL A CA 1
ATOM 1626 C C . VAL A 1 205 ? 21.401 2.564 -7.452 1.00 36.75 205 VAL A C 1
ATOM 1628 O O . VAL A 1 205 ? 22.588 2.228 -7.536 1.00 36.75 205 VAL A O 1
ATOM 1631 N N . PRO A 1 206 ? 20.996 3.550 -6.630 1.00 30.45 206 PRO A N 1
ATOM 1632 C CA . PRO A 1 206 ? 21.904 4.111 -5.651 1.00 30.45 206 PRO A CA 1
ATOM 1633 C C . PRO A 1 206 ? 22.424 2.927 -4.852 1.00 30.45 206 PRO A C 1
ATOM 1635 O O . PRO A 1 206 ? 21.641 2.201 -4.236 1.00 30.45 206 PRO A O 1
ATOM 1638 N N . SER A 1 207 ? 23.728 2.665 -4.940 1.00 32.19 207 SER A N 1
ATOM 1639 C CA . SER A 1 207 ? 24.364 1.650 -4.119 1.00 32.19 207 SER A CA 1
ATOM 1640 C C . SER A 1 207 ? 24.032 2.025 -2.685 1.00 32.19 207 SER A C 1
ATOM 1642 O O . SER A 1 207 ? 24.520 3.046 -2.194 1.00 32.19 207 SER A O 1
ATOM 1644 N N . PHE A 1 208 ? 23.140 1.265 -2.058 1.00 34.34 208 PHE A N 1
ATOM 1645 C CA . PHE A 1 208 ? 22.715 1.495 -0.691 1.00 34.34 208 PHE A CA 1
ATOM 1646 C C . PHE A 1 208 ? 23.942 1.212 0.178 1.00 34.34 208 PHE A C 1
ATOM 1648 O O . PHE A 1 208 ? 24.219 0.073 0.549 1.00 34.34 208 PHE A O 1
ATOM 1655 N N . ARG A 1 209 ? 24.770 2.236 0.411 1.00 29.47 209 ARG A N 1
ATOM 1656 C CA . ARG A 1 209 ? 25.851 2.159 1.384 1.00 29.47 209 ARG A CA 1
ATOM 1657 C C . ARG A 1 209 ? 25.166 2.198 2.733 1.00 29.47 209 ARG A C 1
ATOM 1659 O O . ARG A 1 209 ? 24.732 3.253 3.184 1.00 29.47 209 ARG A O 1
ATOM 1666 N N . SER A 1 210 ? 25.027 1.023 3.338 1.00 34.62 210 SER A N 1
ATOM 1667 C CA . SER A 1 210 ? 24.727 0.934 4.757 1.00 34.62 210 SER A CA 1
ATOM 1668 C C . SER A 1 210 ? 25.699 1.855 5.499 1.00 34.62 210 SER A C 1
ATOM 1670 O O . SER A 1 210 ? 26.908 1.780 5.287 1.00 34.62 210 SER A O 1
ATOM 1672 N N . SER A 1 211 ? 25.183 2.718 6.373 1.00 33.94 211 SER A N 1
ATOM 1673 C CA . SER A 1 211 ? 25.993 3.476 7.335 1.00 33.94 211 SER A CA 1
ATOM 1674 C C . SER A 1 211 ? 26.701 2.562 8.346 1.00 33.94 211 SER A C 1
ATOM 1676 O O . SER A 1 211 ? 27.489 3.031 9.162 1.00 33.94 211 SER A O 1
ATOM 1678 N N . ASN A 1 212 ? 26.449 1.251 8.279 1.00 37.09 212 ASN A N 1
ATOM 1679 C CA . ASN A 1 212 ? 27.137 0.235 9.042 1.00 37.09 212 ASN A CA 1
ATOM 1680 C C . ASN A 1 212 ? 28.259 -0.389 8.179 1.00 37.09 212 ASN A C 1
ATOM 1682 O O . ASN A 1 212 ? 27.961 -1.178 7.276 1.00 37.09 212 ASN A O 1
ATOM 1686 N N . PRO A 1 213 ? 29.548 -0.092 8.440 1.00 40.03 213 PRO A N 1
ATOM 1687 C CA . PRO A 1 213 ? 30.675 -0.568 7.626 1.00 40.03 213 PRO A CA 1
ATOM 1688 C C . PRO A 1 213 ? 30.847 -2.099 7.624 1.00 40.03 213 PRO A C 1
ATOM 1690 O O . PRO A 1 213 ? 31.652 -2.622 6.860 1.00 40.03 213 PRO A O 1
ATOM 1693 N N . ASN A 1 214 ? 30.068 -2.825 8.432 1.00 39.72 214 ASN A N 1
ATOM 1694 C CA . ASN A 1 214 ? 30.045 -4.287 8.473 1.00 39.72 214 ASN A CA 1
ATOM 1695 C C . ASN A 1 214 ? 28.958 -4.936 7.594 1.00 39.72 214 ASN A C 1
ATOM 1697 O O . ASN A 1 214 ? 28.892 -6.164 7.531 1.00 39.72 214 ASN A O 1
ATOM 1701 N N . ILE A 1 215 ? 28.098 -4.163 6.918 1.00 37.78 215 ILE A N 1
ATOM 1702 C CA . ILE A 1 215 ? 27.010 -4.711 6.093 1.00 37.78 215 ILE A CA 1
ATOM 1703 C C . ILE A 1 215 ? 27.296 -4.453 4.611 1.00 37.78 215 ILE A C 1
ATOM 1705 O O . ILE A 1 215 ? 26.881 -3.456 4.024 1.00 37.78 215 ILE A O 1
ATOM 1709 N N . ASP A 1 216 ? 27.987 -5.406 3.990 1.00 36.59 216 ASP A N 1
ATOM 1710 C CA . ASP A 1 216 ? 28.169 -5.464 2.541 1.00 36.59 216 ASP A CA 1
ATOM 1711 C C . ASP A 1 216 ? 26.892 -6.014 1.873 1.00 36.59 216 ASP A C 1
ATOM 1713 O O . ASP A 1 216 ? 26.658 -7.226 1.822 1.00 36.59 216 ASP A O 1
ATOM 1717 N N . LEU A 1 217 ? 26.033 -5.111 1.387 1.00 37.00 217 LEU A N 1
ATOM 1718 C CA . LEU A 1 217 ? 24.818 -5.440 0.627 1.00 37.00 217 LEU A CA 1
ATOM 1719 C C . LEU A 1 217 ? 25.107 -5.870 -0.825 1.00 37.00 217 LEU A C 1
ATOM 1721 O O . LEU A 1 217 ? 24.182 -6.269 -1.527 1.00 37.00 217 LEU A O 1
ATOM 1725 N N . THR A 1 218 ? 26.367 -5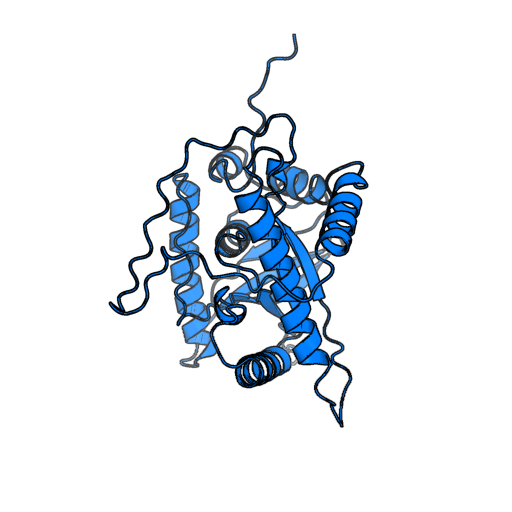.822 -1.279 1.00 35.59 218 THR A N 1
ATOM 1726 C CA . THR A 1 218 ? 26.759 -6.221 -2.644 1.00 35.59 218 THR A CA 1
ATOM 1727 C C . THR A 1 218 ? 27.150 -7.695 -2.751 1.00 35.59 218 THR A C 1
ATOM 1729 O O . THR A 1 218 ? 27.284 -8.227 -3.855 1.00 35.59 218 THR A O 1
ATOM 1732 N N . ARG A 1 219 ? 27.283 -8.401 -1.618 1.00 31.05 219 ARG A N 1
ATOM 1733 C CA . ARG A 1 219 ? 27.552 -9.843 -1.615 1.00 31.05 219 ARG A CA 1
ATOM 1734 C C . ARG A 1 219 ? 26.278 -10.639 -1.908 1.00 31.05 219 ARG A C 1
ATOM 1736 O O . ARG A 1 219 ? 25.308 -10.515 -1.156 1.00 31.05 219 ARG A O 1
ATOM 1743 N N . PRO A 1 220 ? 26.279 -11.517 -2.931 1.00 33.41 220 PRO A N 1
ATOM 1744 C CA . PRO A 1 220 ? 25.167 -12.424 -3.165 1.00 33.41 220 PRO A CA 1
ATOM 1745 C C . PRO A 1 220 ? 24.962 -13.297 -1.925 1.00 33.41 220 PRO A C 1
ATOM 1747 O O . PRO A 1 220 ? 25.903 -13.909 -1.409 1.00 33.41 220 PRO A O 1
ATOM 1750 N N . VAL A 1 221 ? 23.722 -13.342 -1.438 1.00 36.41 221 VAL A N 1
ATOM 1751 C CA . VAL A 1 221 ? 23.320 -14.264 -0.374 1.00 36.41 221 VAL A CA 1
ATOM 1752 C C . VAL A 1 221 ? 23.650 -15.674 -0.861 1.00 36.41 221 VAL A C 1
ATOM 1754 O O . VAL A 1 221 ? 23.168 -16.096 -1.909 1.00 36.41 221 VAL A O 1
ATOM 1757 N N . LYS A 1 222 ? 24.508 -16.403 -0.137 1.00 32.75 222 LYS A N 1
ATOM 1758 C CA . LYS A 1 222 ? 24.771 -17.816 -0.435 1.00 32.75 222 LYS A CA 1
ATOM 1759 C C . LYS A 1 222 ? 23.477 -18.590 -0.198 1.00 32.75 222 LYS A C 1
ATOM 1761 O O . LYS A 1 222 ? 23.125 -18.868 0.944 1.00 32.75 222 LYS A O 1
ATOM 1766 N N . ILE A 1 223 ? 22.770 -18.902 -1.279 1.00 40.94 223 ILE A N 1
ATOM 1767 C CA . ILE A 1 223 ? 21.525 -19.668 -1.243 1.00 40.94 223 ILE A CA 1
ATOM 1768 C C . ILE A 1 223 ? 21.878 -21.118 -0.871 1.00 40.94 223 ILE A C 1
ATOM 1770 O O . ILE A 1 223 ? 22.651 -21.756 -1.596 1.00 40.94 223 ILE A O 1
ATOM 1774 N N . PRO A 1 224 ? 21.368 -21.665 0.247 1.00 38.94 224 PRO A N 1
ATOM 1775 C CA . PRO A 1 224 ? 21.561 -23.073 0.559 1.00 38.94 224 PRO A CA 1
ATOM 1776 C C . PRO A 1 224 ? 20.883 -23.930 -0.520 1.00 38.94 224 PRO A C 1
ATOM 1778 O O . PRO A 1 224 ? 19.678 -23.847 -0.734 1.00 38.94 224 PRO A O 1
ATOM 1781 N N . LYS A 1 225 ? 21.677 -24.759 -1.211 1.00 44.16 225 LYS A N 1
ATOM 1782 C CA . LYS A 1 225 ? 21.259 -25.578 -2.366 1.00 44.16 225 LYS A CA 1
ATOM 1783 C C . LYS A 1 225 ? 20.266 -26.702 -2.043 1.00 44.16 225 LYS A C 1
ATOM 1785 O O . LYS A 1 225 ? 19.805 -27.366 -2.962 1.00 44.16 225 LYS A O 1
ATOM 1790 N N . ASN A 1 226 ? 19.954 -26.948 -0.773 1.00 40.38 226 ASN A N 1
ATOM 1791 C CA . ASN A 1 226 ? 19.205 -28.129 -0.363 1.00 40.38 226 ASN A CA 1
ATOM 1792 C C . ASN A 1 226 ? 17.935 -27.776 0.406 1.00 40.38 226 ASN A C 1
ATOM 1794 O O . ASN A 1 226 ? 17.987 -27.057 1.401 1.00 40.38 226 ASN A O 1
ATOM 1798 N N . ARG A 1 227 ? 16.850 -28.438 -0.025 1.00 42.09 227 ARG A N 1
ATOM 1799 C CA . ARG A 1 227 ? 15.455 -28.379 0.441 1.00 42.09 227 ARG A CA 1
ATOM 1800 C C . ARG A 1 227 ? 14.709 -27.172 -0.108 1.00 42.09 227 ARG A C 1
ATOM 1802 O O . ARG A 1 227 ? 14.809 -26.118 0.480 1.00 42.09 227 ARG A O 1
ATOM 1809 N N . PHE A 1 228 ? 13.994 -27.322 -1.223 1.00 49.25 228 PHE A N 1
ATOM 1810 C CA . PHE A 1 228 ? 12.593 -26.905 -1.439 1.00 49.25 228 PHE A CA 1
ATOM 1811 C C . PHE A 1 228 ? 12.255 -26.983 -2.935 1.00 49.25 228 PHE A C 1
ATOM 1813 O O . PHE A 1 228 ? 13.103 -26.760 -3.797 1.00 49.25 228 PHE A O 1
ATOM 1820 N N . ASN A 1 229 ? 11.004 -27.334 -3.240 1.00 53.72 229 ASN A N 1
ATOM 1821 C CA . ASN A 1 229 ? 10.522 -27.650 -4.585 1.00 53.72 229 ASN A CA 1
ATOM 1822 C C . ASN A 1 229 ? 10.190 -26.378 -5.397 1.00 53.72 229 ASN A C 1
ATOM 1824 O O . ASN A 1 229 ? 9.086 -26.239 -5.917 1.00 53.72 229 ASN A O 1
ATOM 1828 N N . PHE A 1 230 ? 11.166 -25.467 -5.500 1.00 55.66 230 PHE A N 1
ATOM 1829 C CA . PHE A 1 230 ? 11.106 -24.203 -6.252 1.00 55.66 230 PHE A CA 1
ATOM 1830 C C . PHE A 1 230 ? 10.474 -24.314 -7.659 1.00 55.66 230 PHE A C 1
ATOM 1832 O O . PHE A 1 230 ? 9.742 -23.400 -8.048 1.00 55.66 230 PHE A O 1
ATOM 1839 N N . PRO A 1 231 ? 10.661 -25.419 -8.419 1.00 64.75 231 PRO A N 1
ATOM 1840 C CA . PRO A 1 231 ? 10.018 -25.582 -9.722 1.00 64.75 231 PRO A CA 1
ATOM 1841 C C . PRO A 1 231 ? 8.483 -25.565 -9.672 1.00 64.75 231 PRO A C 1
ATOM 1843 O O . PRO A 1 231 ? 7.855 -25.083 -10.611 1.00 64.75 231 PRO A O 1
ATOM 1846 N N . VAL A 1 232 ? 7.870 -26.055 -8.587 1.00 68.25 232 VAL A N 1
ATOM 1847 C CA . VAL A 1 232 ? 6.406 -26.152 -8.469 1.00 68.25 232 VAL A CA 1
ATOM 1848 C C . VAL A 1 232 ? 5.781 -24.785 -8.203 1.00 68.25 232 VAL A C 1
ATOM 1850 O O . VAL A 1 232 ? 4.809 -24.433 -8.861 1.00 68.25 23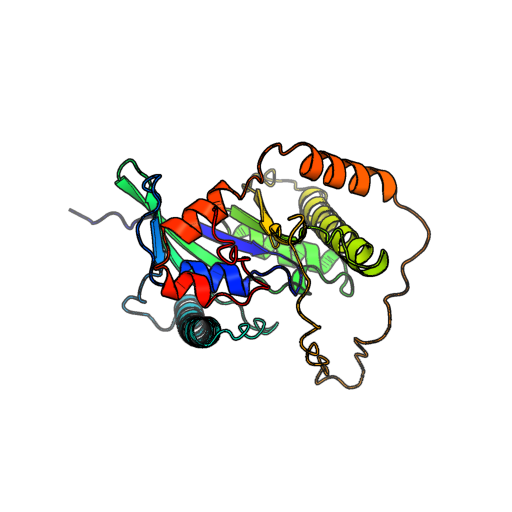2 VAL A O 1
ATOM 1853 N N . GLN A 1 233 ? 6.337 -23.980 -7.288 1.00 63.91 233 GLN A N 1
ATOM 1854 C CA . GLN A 1 233 ? 5.782 -22.644 -7.017 1.00 63.91 233 GLN A CA 1
ATOM 1855 C C . GLN A 1 233 ? 5.994 -21.686 -8.185 1.00 63.91 233 GLN A C 1
ATOM 1857 O O . GLN A 1 233 ? 5.102 -20.901 -8.496 1.00 63.91 233 GLN A O 1
ATOM 1862 N N . LYS A 1 234 ? 7.153 -21.777 -8.849 1.00 72.62 234 LYS A N 1
ATOM 1863 C CA . LYS A 1 234 ? 7.407 -21.040 -10.086 1.00 72.62 234 LYS A CA 1
ATOM 1864 C C . LYS A 1 234 ? 6.347 -21.373 -11.134 1.00 72.62 234 LYS A C 1
ATOM 1866 O O . LYS A 1 234 ? 5.717 -20.463 -11.653 1.00 72.62 234 LYS A O 1
ATOM 1871 N N . LYS A 1 235 ? 6.101 -22.667 -11.367 1.00 76.38 235 LYS A N 1
ATOM 1872 C CA . LYS A 1 235 ? 5.081 -23.136 -12.307 1.00 76.38 235 LYS A CA 1
ATOM 1873 C C . LYS A 1 235 ? 3.684 -22.621 -11.950 1.00 76.38 235 LYS A C 1
ATOM 1875 O O . LYS A 1 235 ? 3.026 -22.089 -12.826 1.00 76.38 235 LYS A O 1
ATOM 1880 N N . LEU A 1 236 ? 3.265 -22.698 -10.684 1.00 71.31 236 LEU A N 1
ATOM 1881 C CA . LEU A 1 236 ? 1.953 -22.196 -10.252 1.00 71.31 236 LEU A CA 1
ATOM 1882 C C . LEU A 1 236 ? 1.806 -20.681 -10.436 1.00 71.31 236 LEU A C 1
ATOM 1884 O O . LEU A 1 236 ? 0.735 -20.219 -10.815 1.00 71.31 236 LEU A O 1
ATOM 1888 N N . LEU A 1 237 ? 2.859 -19.900 -10.165 1.00 68.44 237 LEU A N 1
ATOM 1889 C CA . LEU A 1 237 ? 2.824 -18.458 -10.398 1.00 68.44 237 LEU A CA 1
ATOM 1890 C C . LEU A 1 237 ? 2.818 -18.145 -11.898 1.00 68.44 237 LEU A C 1
ATOM 1892 O O . LEU A 1 237 ? 2.045 -17.299 -12.326 1.00 68.44 237 LEU A O 1
ATOM 1896 N N . ASP A 1 238 ? 3.633 -18.838 -12.692 1.00 74.44 238 ASP A N 1
ATOM 1897 C CA . ASP A 1 238 ? 3.680 -18.667 -14.146 1.00 74.44 238 ASP A CA 1
ATOM 1898 C C . ASP A 1 238 ? 2.354 -19.079 -14.810 1.00 74.44 238 ASP A C 1
ATOM 1900 O O . ASP A 1 238 ? 1.898 -18.387 -15.714 1.00 74.44 238 ASP A O 1
ATOM 1904 N N . GLU A 1 239 ? 1.705 -20.149 -14.336 1.00 77.00 239 GLU A N 1
ATOM 1905 C CA . GLU A 1 239 ? 0.359 -20.579 -14.748 1.00 77.00 239 GLU A CA 1
ATOM 1906 C C . GLU A 1 239 ? -0.696 -19.555 -14.326 1.00 77.00 239 GLU A C 1
ATOM 1908 O O . GLU A 1 239 ? -1.449 -19.074 -15.167 1.00 77.00 239 GLU A O 1
ATOM 1913 N N . PHE A 1 240 ? -0.702 -19.131 -13.056 1.00 70.75 240 PHE A N 1
ATOM 1914 C CA . PHE A 1 240 ? -1.614 -18.091 -12.575 1.00 70.75 240 PHE A CA 1
ATOM 1915 C C . PHE A 1 240 ? -1.484 -16.801 -13.384 1.00 70.75 240 PHE A C 1
ATOM 1917 O O . PHE A 1 240 ? -2.490 -16.169 -13.690 1.00 70.75 240 PHE A O 1
ATOM 1924 N N . ILE A 1 241 ? -0.257 -16.403 -13.726 1.00 67.06 241 ILE A N 1
ATOM 1925 C CA . ILE A 1 241 ? 0.011 -15.215 -14.533 1.00 67.06 241 ILE A CA 1
ATOM 1926 C C . ILE A 1 241 ? -0.386 -15.435 -15.999 1.00 67.06 241 ILE A C 1
ATOM 1928 O O . ILE A 1 241 ? -0.976 -14.546 -16.614 1.00 67.06 241 ILE A O 1
ATOM 1932 N N . GLY A 1 242 ? -0.066 -16.603 -16.559 1.00 68.25 242 GLY A N 1
ATOM 1933 C CA . GLY A 1 242 ? -0.305 -16.965 -17.956 1.00 68.25 242 GLY A CA 1
ATOM 1934 C C . GLY A 1 242 ? -1.777 -17.189 -18.306 1.00 68.25 242 GLY A C 1
ATOM 1935 O O . GLY A 1 242 ? -2.181 -16.875 -19.425 1.00 68.25 242 GLY A O 1
ATOM 1936 N N . ASP A 1 243 ? -2.585 -17.659 -17.354 1.00 70.62 243 ASP A N 1
ATOM 1937 C CA . ASP A 1 243 ? -4.008 -17.963 -17.548 1.00 70.62 243 ASP A CA 1
ATOM 1938 C C . ASP A 1 243 ? -4.911 -16.715 -17.523 1.00 70.62 243 ASP A C 1
ATOM 1940 O O . ASP A 1 243 ? -6.079 -16.767 -17.928 1.00 70.62 243 ASP A O 1
ATOM 1944 N N . GLN A 1 244 ? -4.393 -15.557 -17.097 1.00 63.25 244 GLN A N 1
ATOM 1945 C CA . GLN A 1 244 ? -5.141 -14.297 -17.107 1.00 63.25 244 GLN A CA 1
ATOM 1946 C C . GLN A 1 244 ? -5.236 -13.749 -18.544 1.00 63.25 244 GLN A C 1
ATOM 1948 O O . GLN A 1 244 ? -4.387 -12.982 -18.996 1.00 63.25 244 GLN A O 1
ATOM 1953 N N . LYS A 1 245 ? -6.306 -14.126 -19.268 1.00 53.66 245 LYS A N 1
ATOM 1954 C CA . LYS A 1 245 ? -6.602 -13.707 -20.664 1.00 53.66 245 LYS A CA 1
ATOM 1955 C C . LYS A 1 245 ? -6.638 -12.186 -20.883 1.00 53.66 245 LYS A C 1
ATOM 1957 O O . LYS A 1 245 ? -6.495 -11.725 -22.009 1.00 53.66 245 LYS A O 1
ATOM 1962 N N . ASN A 1 246 ? -6.838 -11.419 -19.816 1.00 51.53 246 ASN A N 1
ATOM 1963 C CA . ASN A 1 246 ? -6.568 -9.989 -19.721 1.00 51.53 246 ASN A CA 1
ATOM 1964 C C . ASN A 1 246 ? -5.890 -9.764 -18.365 1.00 51.53 246 ASN A C 1
ATOM 1966 O O . ASN A 1 246 ? -6.313 -10.404 -17.401 1.00 51.53 246 ASN A O 1
ATOM 1970 N N . PRO A 1 247 ? -4.887 -8.874 -18.248 1.00 46.81 247 PRO A N 1
ATOM 1971 C CA . PRO A 1 247 ? -4.248 -8.635 -16.963 1.00 46.81 247 PRO A CA 1
ATOM 1972 C C . PRO A 1 247 ? -5.307 -8.298 -15.908 1.00 46.81 247 PRO A C 1
ATOM 1974 O O . PRO A 1 247 ? -6.179 -7.467 -16.168 1.00 46.81 247 PRO A O 1
ATOM 1977 N N . ALA A 1 248 ? -5.231 -8.880 -14.708 1.00 42.22 248 ALA A N 1
ATOM 1978 C CA . ALA A 1 248 ? -6.135 -8.543 -13.598 1.00 42.22 248 ALA A CA 1
ATOM 1979 C C . ALA A 1 248 ? -6.113 -7.030 -13.263 1.00 42.22 248 ALA A C 1
ATOM 1981 O O . ALA A 1 248 ? -7.047 -6.477 -12.690 1.00 42.22 248 ALA A O 1
ATOM 1982 N N . HIS A 1 249 ? -5.056 -6.339 -13.691 1.00 49.47 249 HIS A N 1
ATOM 1983 C CA . HIS A 1 249 ? -4.839 -4.896 -13.613 1.00 49.47 249 HIS A CA 1
ATOM 1984 C C . HIS A 1 249 ? -4.932 -4.191 -14.977 1.00 49.47 249 HIS A C 1
ATOM 1986 O O . HIS A 1 249 ? -4.591 -3.024 -15.024 1.00 49.47 249 HIS A O 1
ATOM 1992 N N . LYS A 1 250 ? -5.460 -4.786 -16.061 1.00 46.50 250 LYS A N 1
ATOM 1993 C CA . LYS A 1 250 ? -6.067 -3.972 -17.134 1.00 46.50 250 LYS A CA 1
ATOM 1994 C C . LYS A 1 250 ? -7.167 -3.118 -16.508 1.00 46.50 250 LYS A C 1
ATOM 1996 O O . LYS A 1 250 ? -7.219 -1.931 -16.748 1.00 46.50 250 LYS A O 1
ATOM 2001 N N . GLY A 1 251 ? -7.927 -3.685 -15.568 1.00 45.41 251 GLY A N 1
ATOM 2002 C CA . GLY A 1 251 ? -8.837 -2.927 -14.714 1.00 45.41 251 GLY A CA 1
ATOM 2003 C C . GLY A 1 251 ? -8.140 -1.801 -13.946 1.00 45.41 251 GLY A C 1
ATOM 2004 O O . GLY A 1 251 ? -8.591 -0.672 -14.036 1.00 45.41 251 GLY A O 1
ATOM 2005 N N . LEU A 1 252 ? -7.037 -2.058 -13.232 1.00 45.03 252 LEU A N 1
ATOM 2006 C CA . LEU A 1 252 ? -6.305 -1.022 -12.478 1.00 45.03 252 LEU A CA 1
ATOM 2007 C C . LEU A 1 252 ? -5.625 0.010 -13.390 1.00 45.03 252 LEU A C 1
ATOM 2009 O O . LEU A 1 252 ? -5.666 1.186 -13.074 1.00 45.03 252 LEU A O 1
ATOM 2013 N N . TYR A 1 253 ? -5.025 -0.414 -14.497 1.00 51.22 253 TYR A N 1
ATOM 2014 C CA . TYR A 1 253 ? -4.396 0.421 -15.516 1.00 51.22 253 TYR A CA 1
ATOM 2015 C C . TYR A 1 253 ? -5.434 1.279 -16.226 1.00 51.22 253 TYR A C 1
ATOM 2017 O O . TYR A 1 253 ? -5.334 2.491 -16.157 1.00 51.22 253 TYR A O 1
ATOM 2025 N N . ASP A 1 254 ? -6.477 0.682 -16.807 1.00 50.09 254 ASP A N 1
ATOM 2026 C CA . ASP A 1 254 ? -7.590 1.395 -17.436 1.00 50.09 254 ASP A CA 1
ATOM 2027 C C . ASP A 1 254 ? -8.256 2.317 -16.416 1.00 50.09 254 ASP A C 1
ATOM 2029 O O . ASP A 1 254 ? -8.582 3.453 -16.737 1.00 50.09 254 ASP A O 1
ATOM 2033 N N . THR A 1 255 ? -8.423 1.872 -15.166 1.00 46.97 255 THR A N 1
ATOM 2034 C CA . THR A 1 255 ? -8.908 2.733 -14.084 1.00 46.97 255 THR A CA 1
ATOM 2035 C C . THR A 1 255 ? -7.953 3.900 -13.912 1.00 46.97 255 THR A C 1
ATOM 2037 O O . THR A 1 255 ? -8.380 5.021 -14.099 1.00 46.97 255 THR A O 1
ATOM 2040 N N . LEU A 1 256 ? -6.665 3.686 -13.653 1.00 48.59 256 LEU A N 1
ATOM 2041 C CA . LEU A 1 256 ? -5.674 4.746 -13.461 1.00 48.59 256 LEU A CA 1
ATOM 2042 C C . LEU A 1 256 ? -5.537 5.681 -14.677 1.00 48.59 256 LEU A C 1
ATOM 2044 O O . LEU A 1 256 ? -5.432 6.885 -14.472 1.00 48.59 256 LEU A O 1
ATOM 2048 N N . CYS A 1 257 ? -5.602 5.181 -15.910 1.00 54.59 257 CYS A N 1
ATOM 2049 C CA . CYS A 1 257 ? -5.587 5.970 -17.144 1.00 54.59 257 CYS A CA 1
ATOM 2050 C C . CYS A 1 257 ? -6.859 6.805 -17.324 1.00 54.59 257 CYS A C 1
ATOM 2052 O O . CYS A 1 257 ? -6.785 7.935 -17.795 1.00 54.59 257 CYS A O 1
ATOM 2054 N N . ASN A 1 258 ? -8.025 6.270 -16.953 1.00 50.75 258 ASN A N 1
ATOM 2055 C CA . ASN A 1 258 ? -9.304 6.981 -17.057 1.00 50.75 258 ASN A CA 1
ATOM 2056 C C . ASN A 1 258 ? -9.536 7.946 -15.879 1.00 50.75 258 ASN A C 1
ATOM 2058 O O . ASN A 1 258 ? -10.231 8.956 -16.009 1.00 50.75 258 ASN A O 1
ATOM 2062 N N . VAL A 1 259 ? -8.945 7.623 -14.730 1.00 44.78 259 VAL A N 1
ATOM 2063 C CA . VAL A 1 259 ? -9.028 8.341 -13.459 1.00 44.78 259 VAL A CA 1
ATOM 2064 C C . VAL A 1 259 ? -8.022 9.478 -13.439 1.00 44.78 259 VAL A C 1
ATOM 2066 O O . VAL A 1 259 ? -8.368 10.608 -13.143 1.00 44.78 259 VAL A O 1
ATOM 2069 N N . MET A 1 260 ? -6.752 9.254 -13.729 1.00 47.72 260 MET A N 1
ATOM 2070 C CA . MET A 1 260 ? -5.779 10.341 -13.640 1.00 47.72 260 MET A CA 1
ATOM 2071 C C . MET A 1 260 ? -5.962 11.298 -14.821 1.00 47.72 260 MET A C 1
ATOM 2073 O O . MET A 1 260 ? -6.375 10.903 -15.911 1.00 47.72 260 MET A O 1
ATOM 2077 N N . SER A 1 261 ? -5.724 12.596 -14.606 1.00 52.25 261 SER A N 1
ATOM 2078 C CA . SER A 1 261 ? -5.635 13.510 -15.746 1.00 52.25 261 SER A CA 1
ATOM 2079 C C . SER A 1 261 ? -4.519 13.010 -16.667 1.00 52.25 261 SER A C 1
ATOM 2081 O O . SER A 1 261 ? -3.526 12.464 -16.188 1.00 52.25 261 SER A O 1
ATOM 2083 N N . GLN A 1 262 ? -4.684 13.185 -17.979 1.00 49.41 262 GLN A N 1
ATOM 2084 C CA . GLN A 1 262 ? -3.731 12.678 -18.972 1.00 49.41 262 GLN A CA 1
ATOM 2085 C C . GLN A 1 262 ? -2.288 13.108 -18.647 1.00 49.41 262 GLN A C 1
ATOM 2087 O O . GLN A 1 262 ? -1.388 12.278 -18.660 1.00 49.41 262 GLN A O 1
ATOM 2092 N N . GLY A 1 263 ? -2.112 14.354 -18.190 1.00 52.59 263 GLY A N 1
ATOM 2093 C CA . GLY A 1 263 ? -0.833 14.850 -17.688 1.00 52.59 263 GLY A CA 1
ATOM 2094 C C . GLY A 1 263 ? -0.334 14.133 -16.430 1.00 52.59 263 GLY A C 1
ATOM 2095 O O . GLY A 1 263 ? 0.828 13.790 -16.382 1.00 52.59 263 GLY A O 1
ATOM 2096 N N . ASN A 1 264 ? -1.171 13.831 -15.432 1.00 46.75 264 ASN A N 1
ATOM 2097 C CA . ASN A 1 264 ? -0.711 13.169 -14.200 1.00 46.75 264 ASN A CA 1
ATOM 2098 C C . ASN A 1 264 ? -0.345 11.694 -14.406 1.00 46.75 264 ASN A C 1
ATOM 2100 O O . ASN A 1 264 ? 0.509 11.178 -13.691 1.00 46.75 264 ASN A O 1
ATOM 2104 N N . PHE A 1 265 ? -0.996 11.011 -15.353 1.00 50.56 265 PHE A N 1
ATOM 2105 C CA . PHE A 1 265 ? -0.645 9.634 -15.700 1.00 50.56 265 PHE A CA 1
ATOM 2106 C C . PHE A 1 265 ? 0.740 9.562 -16.361 1.00 50.56 265 PHE A C 1
ATOM 2108 O O . PHE A 1 265 ? 1.534 8.689 -16.028 1.00 50.56 265 PHE A O 1
ATOM 2115 N N . GLU A 1 266 ? 1.046 10.523 -17.232 1.00 52.28 266 GLU A N 1
ATOM 2116 C CA . GLU A 1 266 ? 2.338 10.668 -17.924 1.00 52.28 266 GLU A CA 1
ATOM 2117 C C . GLU A 1 266 ? 3.516 10.952 -16.982 1.00 52.28 266 GLU A C 1
ATOM 2119 O O . GLU A 1 266 ? 4.669 10.727 -17.345 1.00 52.28 266 GLU A O 1
ATOM 2124 N N . LEU A 1 267 ? 3.235 11.425 -15.766 1.00 45.66 267 LEU A N 1
ATOM 2125 C CA . LEU A 1 267 ? 4.246 11.731 -14.753 1.00 45.66 267 LEU A CA 1
ATOM 2126 C C . LEU A 1 267 ? 4.689 10.502 -13.962 1.00 45.66 267 LEU A C 1
ATOM 2128 O O . LEU A 1 267 ? 5.739 10.534 -13.325 1.00 45.66 267 LEU A O 1
ATOM 2132 N N . PHE A 1 268 ? 3.940 9.397 -14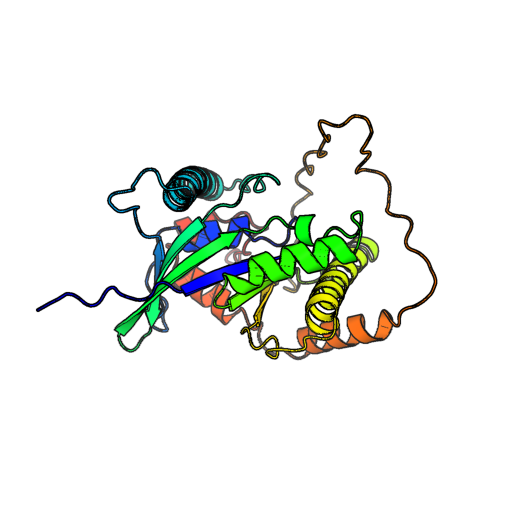.004 1.00 46.56 268 PHE A N 1
ATOM 2133 C CA . PHE A 1 268 ? 4.452 8.159 -13.432 1.00 46.56 268 PHE A CA 1
ATOM 2134 C C . PHE A 1 268 ? 5.705 7.761 -14.211 1.00 46.56 268 PHE A C 1
ATOM 2136 O O . PHE A 1 268 ? 5.632 7.637 -15.435 1.00 46.56 268 PHE A O 1
ATOM 2143 N N . PRO A 1 269 ? 6.853 7.537 -13.538 1.00 44.78 269 PRO A N 1
ATOM 2144 C CA . PRO A 1 269 ? 8.022 6.999 -14.213 1.00 44.78 269 PRO A CA 1
ATOM 2145 C C . PRO A 1 269 ? 7.584 5.783 -15.030 1.00 44.78 269 PRO A C 1
ATOM 2147 O O . PRO A 1 269 ? 6.789 4.986 -14.531 1.00 44.78 269 PRO A O 1
ATOM 2150 N N . ASN A 1 270 ? 8.120 5.577 -16.237 1.00 43.59 270 ASN A N 1
ATOM 2151 C CA . ASN A 1 270 ? 7.781 4.406 -17.074 1.00 43.59 270 ASN A CA 1
ATOM 2152 C C . ASN A 1 270 ? 8.003 3.049 -16.361 1.00 43.59 270 ASN A C 1
ATOM 2154 O O . ASN A 1 270 ? 7.650 2.003 -16.890 1.00 43.59 270 ASN A O 1
ATOM 2158 N N . GLN A 1 271 ? 8.621 3.065 -15.174 1.00 35.59 271 GLN A N 1
ATOM 2159 C CA . GLN A 1 271 ? 8.822 1.942 -14.259 1.00 35.59 271 GLN A CA 1
ATOM 2160 C C . GLN A 1 271 ? 7.617 1.652 -13.335 1.00 35.59 271 GLN A C 1
ATOM 2162 O O . GLN A 1 271 ? 7.639 0.653 -12.615 1.00 35.59 271 GLN A O 1
ATOM 2167 N N . CYS A 1 272 ? 6.616 2.537 -13.290 1.00 35.94 272 CYS A N 1
ATOM 2168 C CA . CYS A 1 272 ? 5.459 2.458 -12.400 1.00 35.94 272 CYS A CA 1
ATOM 2169 C C . CYS A 1 272 ? 4.184 2.052 -13.145 1.00 35.94 272 CYS A C 1
ATOM 2171 O O . CYS A 1 272 ? 3.483 1.182 -12.644 1.00 35.94 272 CYS A O 1
ATOM 2173 N N . PHE A 1 273 ? 3.907 2.631 -14.319 1.00 42.16 273 PHE A N 1
ATOM 2174 C CA . PHE A 1 273 ? 2.835 2.223 -15.237 1.00 42.16 273 PHE A CA 1
ATOM 2175 C C . PHE A 1 273 ? 3.219 2.674 -16.658 1.00 42.16 273 PHE A C 1
ATOM 2177 O O . PHE A 1 273 ? 3.606 3.822 -16.848 1.00 42.16 273 PHE A O 1
ATOM 2184 N N . TRP A 1 274 ? 3.170 1.786 -17.655 1.00 40.56 274 TRP A N 1
ATOM 2185 C CA . TRP A 1 274 ? 3.641 2.097 -19.014 1.00 40.56 274 TRP A CA 1
ATOM 2186 C C . TRP A 1 274 ? 2.556 2.751 -19.884 1.00 40.56 274 TRP A C 1
ATOM 2188 O O . TRP A 1 274 ? 1.424 2.274 -19.924 1.00 40.56 274 TRP A O 1
ATOM 2198 N N . GLN A 1 275 ? 2.888 3.805 -20.631 1.00 35.44 275 GLN A N 1
ATOM 2199 C CA . GLN A 1 275 ? 1.981 4.467 -21.575 1.00 35.44 275 GLN A CA 1
ATOM 2200 C C . GLN A 1 275 ? 2.244 3.994 -23.017 1.00 35.44 275 GLN A C 1
ATOM 2202 O O . GLN A 1 275 ? 3.385 4.016 -23.480 1.00 35.44 275 GLN A O 1
ATOM 2207 N N . GLN A 1 276 ? 1.188 3.610 -23.750 1.00 34.00 276 GLN A N 1
ATOM 2208 C CA . GLN A 1 276 ? 1.263 3.398 -25.201 1.00 34.00 276 GLN A CA 1
ATOM 2209 C C . GLN A 1 276 ? 1.617 4.727 -25.875 1.00 34.00 276 GLN A C 1
ATOM 2211 O O . GLN A 1 276 ? 0.809 5.655 -25.899 1.00 34.00 276 GLN A O 1
ATOM 2216 N N . SER A 1 277 ? 2.816 4.821 -26.453 1.00 33.47 277 SER A N 1
ATOM 2217 C CA . SER A 1 277 ? 3.081 5.862 -27.444 1.00 33.47 277 SER A CA 1
ATOM 2218 C C . SER A 1 277 ? 2.135 5.622 -28.617 1.00 33.47 277 SER A C 1
ATOM 2220 O O . SER A 1 277 ? 2.057 4.519 -29.157 1.00 33.47 277 SER A O 1
ATOM 2222 N N . SER A 1 278 ? 1.356 6.645 -28.955 1.00 38.62 278 SER A N 1
ATOM 2223 C CA . SER A 1 278 ? 0.370 6.635 -30.026 1.00 38.62 278 SER A CA 1
ATOM 2224 C C . SER A 1 278 ? 1.047 6.384 -31.374 1.00 38.62 278 SER A C 1
ATOM 2226 O O . SER A 1 278 ? 1.390 7.295 -32.129 1.00 38.62 278 SER A O 1
ATOM 2228 N N . GLY A 1 279 ? 1.205 5.103 -31.702 1.00 29.91 279 GLY A N 1
ATOM 2229 C CA . GLY A 1 279 ? 1.285 4.645 -33.073 1.00 29.91 279 GLY A CA 1
ATOM 2230 C C . GLY A 1 279 ? 0.004 5.091 -33.758 1.00 29.91 279 GLY A C 1
ATOM 2231 O O . GLY A 1 279 ? -1.078 4.586 -33.463 1.00 29.91 279 GLY A O 1
ATOM 2232 N N . LYS A 1 280 ? 0.122 6.106 -34.615 1.00 29.14 280 LYS A N 1
ATOM 2233 C CA . LYS A 1 280 ? -0.940 6.525 -35.523 1.00 29.14 280 LYS A CA 1
ATOM 2234 C C . LYS A 1 280 ? -1.460 5.278 -36.235 1.00 29.14 280 LYS A C 1
ATOM 2236 O O . LYS A 1 280 ? -0.761 4.731 -37.082 1.00 29.14 280 LYS A O 1
ATOM 2241 N N . TYR A 1 281 ? -2.682 4.869 -35.912 1.00 27.39 281 TYR A N 1
ATOM 2242 C CA . TYR A 1 281 ? -3.482 4.091 -36.841 1.00 27.39 281 TYR A CA 1
ATOM 2243 C C . TYR A 1 281 ? -3.720 4.987 -38.062 1.00 27.39 281 TYR A C 1
ATOM 2245 O O . TYR A 1 281 ? -4.456 5.974 -37.998 1.00 27.39 281 TYR A O 1
ATOM 2253 N N . ARG A 1 282 ? -3.003 4.686 -39.141 1.00 30.80 282 ARG A N 1
ATOM 2254 C CA . ARG A 1 282 ? -3.506 4.831 -40.502 1.00 30.80 282 ARG A CA 1
ATOM 2255 C C . ARG A 1 282 ? -3.756 3.433 -41.029 1.00 30.80 282 ARG A C 1
ATOM 2257 O O . ARG A 1 282 ? -2.909 2.563 -40.730 1.00 30.80 282 ARG A O 1
#

Foldseek 3Di:
DDPDDADAAEEEEEEAPPLCSLVVLLLLDDAWAAFPQRKHKHFDDDDPADPDPLSVLQVVLVVLSVVQNVQLLVLHHRDDDDQPHFHWTWMWIAHNVGDIHIYIYTYHYNCLLVPPDDLVVSLVVVLVVLVPGQAYEYRAEDAQPPDDPVSSVVSLVRVVSVVVSVVSNQPPDDPDDHSPRYYHYDHFQCVSVDPPDDPDPDPPDPCPPDPPPPDDPVDPDPDDPDDDDSVVSVVVSCCVCVVCPDGPCVSVLVRSCNIHDVSSSVSRNCSGPHDDDDPDDD

Organism: NCBI:txid1570016

Radius of gyration: 20.09 Å; chains: 1; bounding box: 58×47×62 Å

Secondary structure (DSSP, 8-state):
---PPPPEEEEEEE--TTSSHHHHHHHHHS--PPPTTS-EEEEPPP-S--SSHHHHHHHHHHHHHHHHHHHHHTTPPPPPPPTT---EEEEEEE-TTS-EEEEEEEE--GGGG-TTS-HHHHHHHHHHHHTT-SEEEEEEEPP-TTS-HHHHHHHHHHHHHHHHHHHHHHHS--SS------EEEEEE-GGGGSTT--PPS---------SSTT--TTSPP----SS--HHHHHHHHHHHHHT-SS-TTHHHHHHHHHHS-HHHHHTS-TTTS---------

pLDDT: mean 71.24, std 20.06, range [27.39, 96.5]

InterPro domains:
  IPR027417 P-loop containing nucleoside triphosphate hydrolase [G3DSA:3.40.50.300] (1-199)
  IPR027417 P-loop containing nucleoside triphosphate hydrolase [SSF52540] (7-196)
  IPR045530 Double-GTPase 1 [PF19975] (39-150)

Sequence (282 aa):
MEKTKRKIYKIGLFGYSGSGKSCILTALGMPRRPSPSGLSALWLPMGELDNSEHSNRLKAGKQWLEAAITQITKGEVPPPTAISDQFIFEYEFGTPEGRTFRIDIFDYSGELLNTRVDESQIAQNLRKIFSELDGILILAEAPNRQANSRDNEQTYHNIYGLSRVFAQVRSHKQEGANFDMPVAMVVNKWDRWSPDFKPLPSCPVPSFRSSNPNIDLTRPVKIPKNRFNFPVQKKLLDEFIGDQKNPAHKGLYDTLCNVMSQGNFELFPNQCFWQQSSGKYR